Protein AF-I9EHX4-F1 (afdb_monomer_lite)

Secondary structure (DSSP, 8-state):
-HHHHHHHHHHHHHHHHHHTT--HHHHHHHT----EEEEEETTEEEEEE-S--TTS-SSSEEEEEEE-TT-EEEEEEEEEEEETTS-EEEEEEEEEEESPPPTTPEEEPPSB---SSPPP--TTEEEEEEEE--BHHHHB-GGGS-TTTTTSBEEEE-SEEEEEEEEEEEEETTTTEEEEEEEEEEEEE-SSSTTBEEEEEEEEEEEEESS-EE-----PPPPPPEE-

Foldseek 3Di:
DVVVVVVVVVVVVVVVCVPPPDDPPVVQVVVWFAWKKWWQKPNFTKIDGTDDDPDDDDDFWAWAWAADPQQKIKTWTWGWIATPVGWIKTKIKIFIAGHDDDAPDWQKADFFDDLDDFDDRDHSHIHIKMKGWAQQCVFFDCVLDDPVRRRWIKIWMFGGWPIKTKGWHDDDPVFQWTWTFMWTWTKTAAPVHNRGIDIITIHRIIIITGSHYHDDDGDNRDDHMDID

Sequence (228 aa):
MKSTKLMLITILCLILSSLSGCKKDIVESLLKNNSYVECIINGKCARGEGLRTMFEAPTSFHMNYSYYDDGSFTFNIAKGINDKEGGNYRIYISVTQKGLPQLGEKYYFKEHIDNNGPFDFEDECYIASIEVTPYLYQCSDTTLIPKSIRKKKIILKTDIVNKGYIEFTNINVDKGEIFGLFNFETEVTSKRVPQASYKASVTEGKFEGYNIERNRTFYTSGLFDYIL

Organism: NCBI:txid997873

Structure (mmCIF, N/CA/C/O backbone):
data_AF-I9EHX4-F1
#
_entry.id   AF-I9EHX4-F1
#
loop_
_atom_site.group_PDB
_atom_site.id
_atom_site.type_symbol
_atom_site.label_atom_id
_atom_site.label_alt_id
_atom_site.label_comp_id
_atom_site.label_asym_id
_atom_site.label_entity_id
_atom_site.label_seq_id
_atom_site.pdbx_PDB_ins_code
_atom_site.Cartn_x
_atom_site.Cartn_y
_atom_site.Cartn_z
_atom_site.occupancy
_atom_site.B_iso_or_equiv
_atom_site.auth_seq_id
_atom_site.auth_comp_id
_atom_site.auth_asym_id
_atom_site.auth_atom_id
_atom_site.pdbx_PDB_model_num
ATOM 1 N N . MET A 1 1 ? -40.609 4.449 18.247 1.00 44.50 1 MET A N 1
ATOM 2 C CA . MET A 1 1 ? -41.248 5.633 17.614 1.00 44.50 1 MET A CA 1
ATOM 3 C C . MET A 1 1 ? -40.292 6.614 16.912 1.00 44.50 1 MET A C 1
ATOM 5 O O . MET A 1 1 ? -40.753 7.279 15.995 1.00 44.50 1 MET A O 1
ATOM 9 N N . LYS A 1 2 ? -38.997 6.734 17.271 1.00 44.31 2 LYS A N 1
ATOM 10 C CA . LYS A 1 2 ? -38.046 7.633 16.562 1.00 44.31 2 LYS A CA 1
ATOM 11 C C . LYS A 1 2 ? -37.497 7.064 15.235 1.00 44.31 2 LYS A C 1
ATOM 13 O O . LYS A 1 2 ? -37.379 7.809 14.272 1.00 44.31 2 LYS A O 1
ATOM 18 N N . SER A 1 3 ? -37.247 5.752 15.165 1.00 53.06 3 SER A N 1
ATOM 19 C CA . SER A 1 3 ? -36.713 5.065 13.968 1.00 53.06 3 SER A CA 1
ATOM 20 C C . SER A 1 3 ? -37.670 5.111 12.762 1.00 53.06 3 SER A C 1
ATOM 22 O O . SER A 1 3 ? -37.260 5.435 11.653 1.00 53.06 3 SER A O 1
ATOM 24 N N . THR A 1 4 ? -38.975 4.929 12.990 1.00 56.47 4 THR A N 1
ATOM 25 C CA . THR A 1 4 ? -39.998 4.946 11.930 1.00 56.47 4 THR A CA 1
ATOM 26 C C . THR A 1 4 ? -40.135 6.317 11.263 1.00 56.47 4 THR A C 1
ATOM 28 O O . THR A 1 4 ? -40.326 6.392 10.055 1.00 56.47 4 THR A O 1
ATOM 31 N N . LYS A 1 5 ? -39.986 7.411 12.028 1.00 55.72 5 LYS A N 1
ATOM 32 C CA . LYS A 1 5 ? -39.991 8.778 11.480 1.00 55.72 5 LYS A CA 1
ATOM 33 C C . LYS A 1 5 ? -38.747 9.059 10.642 1.00 55.72 5 LYS A C 1
ATOM 35 O O . LYS A 1 5 ? -38.877 9.666 9.589 1.00 55.72 5 LYS A O 1
ATOM 40 N N . LEU A 1 6 ? -37.573 8.602 11.083 1.00 54.50 6 LEU A N 1
ATOM 41 C CA . LEU A 1 6 ? -36.333 8.765 10.324 1.00 54.50 6 LEU A CA 1
ATOM 42 C C . LEU A 1 6 ? -36.398 7.994 9.000 1.00 54.50 6 LEU A C 1
ATOM 44 O O . LEU A 1 6 ? -36.126 8.574 7.961 1.00 54.50 6 LEU A O 1
ATOM 48 N N . MET A 1 7 ? -36.872 6.744 9.028 1.00 62.88 7 MET A N 1
ATOM 49 C CA . MET A 1 7 ? -37.070 5.921 7.831 1.00 62.88 7 MET A CA 1
ATOM 50 C C . MET A 1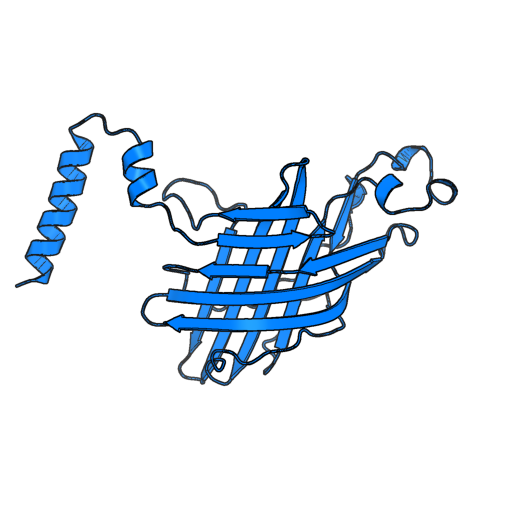 7 ? -38.062 6.559 6.848 1.00 62.88 7 MET A C 1
ATOM 52 O O . MET A 1 7 ? -37.787 6.625 5.655 1.00 62.88 7 MET A O 1
ATOM 56 N N . LEU A 1 8 ? -39.185 7.089 7.346 1.00 63.06 8 LEU A N 1
ATOM 57 C CA . LEU A 1 8 ? -40.154 7.828 6.530 1.00 63.06 8 LEU A CA 1
ATOM 58 C C . LEU A 1 8 ? -39.547 9.091 5.915 1.00 63.06 8 LEU A C 1
ATOM 60 O O . LEU A 1 8 ? -39.805 9.360 4.750 1.00 63.06 8 LEU A O 1
ATOM 64 N N . ILE A 1 9 ? -38.716 9.833 6.654 1.00 72.50 9 ILE A N 1
ATOM 65 C CA . ILE A 1 9 ? -38.004 11.007 6.131 1.00 72.50 9 ILE A CA 1
ATOM 66 C C . ILE A 1 9 ? -37.008 10.590 5.042 1.00 72.50 9 ILE A C 1
ATOM 68 O O . ILE A 1 9 ? -36.973 11.221 3.993 1.00 72.50 9 ILE A O 1
ATOM 72 N N . THR A 1 10 ? -36.251 9.506 5.235 1.00 66.44 10 THR A N 1
ATOM 73 C CA . THR A 1 10 ? -35.306 8.994 4.230 1.00 66.44 10 THR A CA 1
ATOM 74 C C . THR A 1 10 ? -36.025 8.542 2.959 1.00 66.44 10 THR A C 1
ATOM 76 O O . THR A 1 10 ? -35.615 8.908 1.861 1.00 66.44 10 THR A O 1
ATOM 79 N N . ILE A 1 11 ? -37.132 7.806 3.097 1.00 73.00 11 ILE A N 1
ATOM 80 C CA . ILE A 1 11 ? -37.966 7.367 1.970 1.00 73.00 11 ILE A CA 1
ATOM 81 C C . ILE A 1 11 ? -38.583 8.575 1.257 1.00 73.00 11 ILE A C 1
ATOM 83 O O . ILE A 1 11 ? -38.577 8.631 0.032 1.00 73.00 11 ILE A O 1
ATOM 87 N N . LEU A 1 12 ? -39.066 9.571 2.002 1.00 70.81 12 LEU A N 1
ATOM 88 C CA . LEU A 1 12 ? -39.640 10.786 1.432 1.00 70.81 12 LEU A CA 1
ATOM 89 C C . LEU A 1 12 ? -38.581 11.613 0.689 1.00 70.81 12 LEU A C 1
ATOM 91 O O . LEU A 1 12 ? -38.855 12.086 -0.407 1.00 70.81 12 LEU A O 1
ATOM 95 N N . CYS A 1 13 ? -37.362 11.733 1.225 1.00 66.31 13 CYS A N 1
ATOM 96 C CA . CYS A 1 13 ? -36.232 12.365 0.541 1.00 66.31 13 CYS A CA 1
ATOM 97 C C . CYS A 1 13 ? -35.858 11.627 -0.752 1.00 66.31 13 CYS A C 1
ATOM 99 O O . CYS A 1 13 ? -35.639 12.280 -1.770 1.00 66.31 13 CYS A O 1
ATOM 101 N N . LEU A 1 14 ? -35.846 10.289 -0.739 1.00 62.34 14 LEU A N 1
ATOM 102 C CA . LEU A 1 14 ? -35.589 9.466 -1.926 1.00 62.34 14 LEU A CA 1
ATOM 103 C C . LEU A 1 14 ? -36.683 9.648 -2.992 1.00 62.34 14 LEU A C 1
ATOM 105 O O . LEU A 1 14 ? -36.373 9.867 -4.161 1.00 62.34 14 LEU A O 1
ATOM 109 N N . ILE A 1 15 ? -37.959 9.656 -2.596 1.00 66.94 15 ILE A N 1
ATOM 110 C CA . ILE A 1 15 ? -39.094 9.867 -3.510 1.00 66.94 15 ILE A CA 1
ATOM 111 C C . ILE A 1 15 ? -39.092 11.297 -4.069 1.00 66.94 15 ILE A C 1
ATOM 113 O O . ILE A 1 15 ? -39.251 11.485 -5.274 1.00 66.94 15 ILE A O 1
ATOM 117 N N . LEU A 1 16 ? -38.846 12.308 -3.234 1.00 58.53 16 LEU A N 1
ATOM 118 C CA . LEU A 1 16 ? -38.745 13.702 -3.673 1.00 58.53 16 LEU A CA 1
ATOM 119 C C . LEU A 1 16 ? -37.565 13.905 -4.633 1.00 58.53 16 LEU A C 1
ATOM 121 O O . LEU A 1 16 ? -37.715 14.601 -5.635 1.00 58.53 16 LEU A O 1
ATOM 125 N N . SER A 1 17 ? -36.435 13.228 -4.395 1.00 57.06 17 SER A N 1
ATOM 126 C CA . SER A 1 17 ? -35.298 13.227 -5.322 1.00 57.06 17 SER A CA 1
ATOM 127 C C . SER A 1 17 ? -35.587 12.500 -6.640 1.00 57.06 17 SER A C 1
ATOM 129 O O . SER A 1 17 ? -34.985 12.829 -7.650 1.00 57.06 17 SER A O 1
ATOM 131 N N . SER A 1 18 ? -36.541 11.564 -6.683 1.00 56.72 18 SER A N 1
ATOM 132 C CA . SER A 1 18 ? -36.933 10.882 -7.929 1.00 56.72 18 SER A CA 1
ATOM 133 C C . SER A 1 18 ? -37.877 11.700 -8.829 1.00 56.72 18 SER A C 1
ATOM 135 O O . SER A 1 18 ? -38.028 11.372 -10.003 1.00 56.72 18 SER A O 1
ATOM 137 N N . LEU A 1 19 ? -38.506 12.759 -8.293 1.00 54.22 19 LEU A N 1
ATOM 138 C CA . LEU A 1 19 ? -39.536 13.558 -8.979 1.00 54.22 19 LEU A CA 1
ATOM 139 C C . LEU A 1 19 ? -39.033 14.911 -9.504 1.00 54.22 19 LEU A C 1
ATOM 141 O O . LEU A 1 19 ? -39.568 15.429 -10.483 1.00 54.22 19 LEU A O 1
ATOM 145 N N . SER A 1 20 ? -37.988 15.483 -8.910 1.00 52.56 20 SER A N 1
ATOM 146 C CA . SER A 1 20 ? -37.131 16.434 -9.623 1.00 52.56 20 SER A CA 1
ATOM 147 C C . SER A 1 20 ? -36.181 15.624 -10.494 1.00 52.56 20 SER A C 1
ATOM 149 O O . SER A 1 20 ? -35.678 14.623 -10.007 1.00 52.56 20 SER A O 1
ATOM 151 N N . GLY A 1 21 ? -35.903 16.012 -11.742 1.00 53.25 21 GLY A N 1
ATOM 152 C CA . GLY A 1 21 ? -34.883 15.367 -12.585 1.00 53.25 21 GLY A CA 1
ATOM 153 C C . GLY A 1 21 ? -33.482 15.444 -11.960 1.00 53.25 21 GLY A C 1
ATOM 154 O O . GLY A 1 21 ? -32.644 16.245 -12.377 1.00 53.25 21 GLY A O 1
ATOM 155 N N . CYS A 1 22 ? -33.245 14.659 -10.908 1.00 50.59 22 CYS A N 1
ATOM 156 C CA . CYS A 1 22 ? -32.075 14.700 -10.058 1.00 50.59 22 CYS A CA 1
ATOM 157 C C . CYS A 1 22 ? -30.930 14.061 -10.810 1.00 50.59 22 CYS A C 1
ATOM 159 O O . CYS A 1 22 ? -30.737 12.848 -10.799 1.00 50.59 22 CYS A O 1
ATOM 161 N N . LYS A 1 23 ? -30.173 14.947 -11.459 1.00 61.50 23 LYS A N 1
ATOM 162 C CA . LYS A 1 23 ? -28.713 15.019 -11.397 1.00 61.50 23 LYS A CA 1
ATOM 163 C C . LYS A 1 23 ? -28.149 13.887 -10.545 1.00 61.50 23 LYS A C 1
ATOM 165 O O . LYS A 1 23 ? -28.016 14.034 -9.330 1.00 61.50 23 LYS A O 1
ATOM 170 N N . LYS A 1 24 ? -27.852 12.775 -11.212 1.00 57.03 24 LYS A N 1
ATOM 171 C CA . LYS A 1 24 ? -27.030 11.666 -10.728 1.00 57.03 24 LYS A CA 1
ATOM 172 C C . LYS A 1 24 ? -25.920 12.182 -9.795 1.00 57.03 24 LYS A C 1
ATOM 174 O O . LYS A 1 24 ? -25.815 11.716 -8.671 1.00 57.03 24 LYS A O 1
ATOM 179 N N . ASP A 1 25 ? -25.262 13.271 -10.189 1.00 57.19 25 ASP A N 1
ATOM 180 C CA . ASP A 1 25 ? -24.223 13.989 -9.441 1.00 57.19 25 ASP A CA 1
ATOM 181 C C . ASP A 1 25 ? -24.611 14.427 -8.008 1.00 57.19 25 ASP A C 1
ATOM 183 O O . ASP A 1 25 ? -23.787 14.379 -7.097 1.00 57.19 25 ASP A O 1
ATOM 187 N N . ILE A 1 26 ? -25.858 14.851 -7.757 1.00 58.81 26 ILE A N 1
ATOM 188 C CA . ILE A 1 26 ? -26.318 15.266 -6.415 1.00 58.81 26 ILE A CA 1
ATOM 189 C C . ILE A 1 26 ? -26.494 14.041 -5.514 1.00 58.81 26 ILE A C 1
ATOM 191 O O . ILE A 1 26 ? -26.043 14.047 -4.373 1.00 58.81 26 ILE A O 1
ATOM 195 N N . VAL A 1 27 ? -27.102 12.973 -6.029 1.00 58.22 27 VAL A N 1
ATOM 196 C CA . VAL A 1 27 ? -27.270 11.718 -5.280 1.00 58.22 27 VAL A CA 1
ATOM 197 C C . VAL A 1 27 ? -25.916 11.032 -5.064 1.00 58.22 27 VAL A C 1
ATOM 199 O O . VAL A 1 27 ? -25.644 10.540 -3.974 1.00 58.22 27 VAL A O 1
ATOM 202 N N . GLU A 1 28 ? -25.025 11.072 -6.055 1.00 56.62 28 GLU A N 1
ATOM 203 C CA . GLU A 1 28 ? -23.659 10.553 -5.949 1.00 56.62 28 GLU A CA 1
ATOM 204 C C . GLU A 1 28 ? -22.802 11.351 -4.968 1.00 56.62 28 GLU A C 1
ATOM 206 O O . GLU A 1 28 ? -22.051 10.749 -4.210 1.00 56.62 28 GLU A O 1
ATOM 211 N N . SER A 1 29 ? -22.940 12.680 -4.910 1.00 58.72 29 SER A N 1
ATOM 212 C CA . SER A 1 29 ? -22.233 13.497 -3.911 1.00 58.72 29 SER A CA 1
ATOM 213 C C . SER A 1 29 ? -22.733 13.258 -2.482 1.00 58.72 29 SER A C 1
ATOM 215 O O . SER A 1 29 ? -21.926 13.261 -1.556 1.00 58.72 29 SER A O 1
ATOM 217 N N . LEU A 1 30 ? -24.028 12.972 -2.297 1.00 55.50 30 LEU A N 1
ATOM 218 C CA . LEU A 1 30 ? -24.614 12.587 -1.005 1.00 55.50 30 LEU A CA 1
ATOM 219 C C . LEU A 1 30 ? -24.179 11.187 -0.541 1.00 55.50 30 LEU A C 1
ATOM 221 O O . LEU A 1 30 ? -24.194 10.909 0.656 1.00 55.50 30 LEU A O 1
ATOM 225 N N . LEU A 1 31 ? -23.800 10.314 -1.478 1.00 58.31 31 LEU A N 1
ATOM 226 C CA . LEU A 1 31 ? -23.344 8.944 -1.223 1.00 58.31 31 LEU A CA 1
ATOM 227 C C . LEU A 1 31 ? -21.823 8.782 -1.378 1.00 58.31 31 LEU A C 1
ATOM 229 O O . LEU A 1 31 ? -21.316 7.665 -1.262 1.00 58.31 31 LEU A O 1
ATOM 233 N N . LYS A 1 32 ? -21.085 9.871 -1.642 1.00 61.75 32 LYS A N 1
ATOM 234 C CA . LYS A 1 32 ? -19.636 9.828 -1.838 1.00 61.75 32 LYS A CA 1
ATOM 235 C C . LYS A 1 32 ? -18.983 9.441 -0.518 1.00 61.75 32 LYS A C 1
ATOM 237 O O . LYS A 1 32 ? -19.036 10.175 0.466 1.00 61.75 32 LYS A O 1
ATOM 242 N N . ASN A 1 33 ? -18.352 8.275 -0.496 1.00 69.50 33 ASN A N 1
ATOM 243 C CA . ASN A 1 33 ? -17.553 7.879 0.643 1.00 69.50 33 ASN A CA 1
ATOM 244 C C . ASN A 1 33 ? -16.253 8.697 0.650 1.00 69.50 33 ASN A C 1
ATOM 246 O O . ASN A 1 33 ? -15.495 8.681 -0.322 1.00 69.50 33 ASN A O 1
ATOM 250 N N . ASN A 1 34 ? -15.997 9.390 1.758 1.00 82.88 34 ASN A N 1
ATOM 251 C CA . ASN A 1 34 ? -14.827 10.249 1.945 1.00 82.88 34 ASN A CA 1
ATOM 252 C C . ASN A 1 34 ? -13.530 9.474 2.204 1.00 82.88 34 ASN A C 1
ATOM 254 O O . ASN A 1 34 ? -12.516 10.090 2.512 1.00 82.88 34 ASN A O 1
ATOM 258 N N . SER A 1 35 ? -13.546 8.142 2.093 1.00 88.50 35 SER A N 1
ATOM 259 C CA . SER A 1 35 ? -12.348 7.339 2.294 1.00 88.50 35 SER A CA 1
ATOM 260 C C . SER A 1 35 ? -11.263 7.698 1.288 1.00 88.50 35 SER A C 1
ATOM 262 O O . SER A 1 35 ? -11.552 7.957 0.119 1.00 88.50 35 SER A O 1
ATOM 264 N N . TYR A 1 36 ? -10.004 7.669 1.703 1.00 91.81 36 TYR A N 1
ATOM 265 C CA . TYR A 1 36 ? -8.883 7.899 0.800 1.00 91.81 36 TYR A CA 1
ATOM 266 C C . TYR A 1 36 ? -7.604 7.231 1.282 1.00 91.81 36 TYR A C 1
ATOM 268 O O . TYR A 1 36 ? -7.469 6.835 2.439 1.00 91.81 36 TYR A O 1
ATOM 276 N N . VAL A 1 37 ? -6.658 7.155 0.352 1.00 94.56 37 VAL A N 1
ATOM 277 C CA . VAL A 1 37 ? -5.246 6.890 0.602 1.00 94.56 37 VAL A CA 1
ATOM 278 C C . VAL A 1 37 ? -4.452 7.968 -0.122 1.00 94.56 37 VAL A C 1
ATOM 280 O O . VAL A 1 37 ? -4.701 8.239 -1.299 1.00 94.56 37 VAL A O 1
ATOM 283 N N . GLU A 1 38 ? -3.505 8.584 0.565 1.00 96.38 38 GLU A N 1
ATOM 284 C CA . GLU A 1 38 ? -2.565 9.540 -0.010 1.00 96.38 38 GLU A CA 1
ATOM 285 C C . GLU A 1 38 ? -1.162 9.293 0.531 1.00 96.38 38 GLU A C 1
ATOM 287 O O . GLU A 1 38 ? -1.005 8.784 1.637 1.00 96.38 38 GLU A O 1
ATOM 292 N N . CYS A 1 39 ? -0.148 9.593 -0.272 1.00 97.75 39 CYS A N 1
ATOM 293 C CA . CYS A 1 39 ? 1.254 9.494 0.120 1.00 97.75 39 CYS A CA 1
ATOM 294 C C . CYS A 1 39 ? 2.141 10.264 -0.865 1.00 97.75 39 CYS A C 1
ATOM 296 O O . CYS A 1 39 ? 1.694 10.723 -1.920 1.00 97.75 39 CYS A O 1
ATOM 298 N N . ILE A 1 40 ? 3.422 10.370 -0.534 1.00 97.75 40 ILE A N 1
ATOM 299 C CA . ILE A 1 40 ? 4.485 10.816 -1.426 1.00 97.75 40 ILE A CA 1
ATOM 300 C C . ILE A 1 40 ? 5.267 9.581 -1.875 1.00 97.75 40 ILE A C 1
ATOM 302 O O . ILE A 1 40 ? 5.850 8.890 -1.048 1.00 97.75 40 ILE A O 1
ATOM 306 N N . ILE A 1 41 ? 5.306 9.315 -3.182 1.00 96.12 41 ILE A N 1
ATOM 307 C CA . ILE A 1 41 ? 6.090 8.230 -3.782 1.00 96.12 41 ILE A CA 1
ATOM 308 C C . ILE A 1 41 ? 7.231 8.846 -4.580 1.00 96.12 41 ILE A C 1
ATOM 310 O O . ILE A 1 41 ? 6.996 9.538 -5.570 1.00 96.12 41 ILE A O 1
ATOM 314 N N . ASN A 1 42 ? 8.474 8.597 -4.165 1.00 94.25 42 ASN A N 1
ATOM 315 C CA . ASN A 1 42 ? 9.672 9.139 -4.823 1.00 94.25 42 ASN A CA 1
ATOM 316 C C . ASN A 1 42 ? 9.592 10.662 -5.059 1.00 94.25 42 ASN A C 1
ATOM 318 O O . ASN A 1 42 ? 9.925 11.161 -6.133 1.00 94.25 42 ASN A O 1
ATOM 322 N N . GLY A 1 43 ? 9.106 11.397 -4.053 1.00 94.69 43 GLY A N 1
ATOM 323 C CA . GLY A 1 43 ? 8.938 12.854 -4.101 1.00 94.69 43 GLY A CA 1
ATOM 324 C C . GLY A 1 43 ? 7.663 13.342 -4.798 1.00 94.69 43 GLY A C 1
ATOM 325 O O . GLY A 1 43 ? 7.418 14.546 -4.824 1.00 94.69 43 GLY A O 1
ATOM 326 N N . LYS A 1 44 ? 6.824 12.444 -5.333 1.00 95.75 44 LYS A N 1
ATOM 327 C CA . LYS A 1 44 ? 5.576 12.801 -6.021 1.00 95.75 44 LYS A CA 1
ATOM 328 C C . LYS A 1 44 ? 4.361 12.497 -5.162 1.00 95.75 44 LYS A C 1
ATOM 330 O O . LYS A 1 44 ? 4.182 11.372 -4.710 1.00 95.75 44 LYS A O 1
ATOM 335 N N . CYS A 1 45 ? 3.495 13.486 -4.974 1.00 96.75 45 CYS A N 1
ATOM 336 C CA . CYS A 1 45 ? 2.226 13.287 -4.281 1.00 96.75 45 CYS A CA 1
ATOM 337 C C . CYS A 1 45 ? 1.287 12.423 -5.133 1.00 96.75 45 CYS A C 1
ATOM 339 O O . CYS A 1 45 ? 0.974 12.785 -6.272 1.00 96.75 45 CYS A O 1
ATOM 341 N N . ALA A 1 46 ? 0.826 11.312 -4.563 1.00 95.56 46 ALA A N 1
ATOM 342 C CA . ALA A 1 46 ? -0.127 10.400 -5.167 1.00 95.56 46 ALA A CA 1
ATOM 343 C C . ALA A 1 46 ? -1.328 10.197 -4.238 1.00 95.56 46 ALA A C 1
ATOM 345 O O . ALA A 1 46 ? -1.179 9.999 -3.031 1.00 95.56 46 ALA A O 1
ATOM 346 N N . ARG A 1 47 ? -2.535 10.233 -4.808 1.00 93.94 47 ARG A N 1
ATOM 347 C CA . ARG A 1 47 ? -3.788 10.124 -4.050 1.00 93.94 47 ARG A CA 1
ATOM 348 C C . ARG A 1 47 ? -4.786 9.225 -4.763 1.00 93.94 47 ARG A C 1
ATOM 350 O O . ARG A 1 47 ? -4.858 9.189 -5.992 1.00 93.94 47 ARG A O 1
ATOM 357 N N . GLY A 1 48 ? -5.577 8.507 -3.977 1.00 89.81 48 GLY A N 1
ATOM 358 C CA . GLY A 1 48 ? -6.724 7.746 -4.442 1.00 89.81 48 GLY A CA 1
ATOM 359 C C . GLY A 1 48 ? -7.896 7.889 -3.481 1.00 89.81 48 GLY A C 1
ATOM 360 O O . GLY A 1 48 ? -7.799 7.515 -2.317 1.00 89.81 48 GLY A O 1
ATOM 361 N N . GLU A 1 49 ? -9.023 8.380 -3.989 1.00 86.50 49 GLU A N 1
ATOM 362 C CA . GLU A 1 49 ? -10.255 8.573 -3.215 1.00 86.50 49 GLU A CA 1
ATOM 363 C C . GLU A 1 49 ? -11.260 7.433 -3.414 1.00 86.50 49 GLU A C 1
ATOM 365 O O . GLU A 1 49 ? -11.231 6.736 -4.436 1.00 86.50 49 GLU A O 1
ATOM 370 N N . GLY A 1 50 ? -12.183 7.326 -2.460 1.00 68.69 50 GLY A N 1
ATOM 371 C CA . GLY A 1 50 ? -13.521 6.767 -2.597 1.00 68.69 50 GLY A CA 1
ATOM 372 C C . GLY A 1 50 ? -13.663 5.282 -2.287 1.00 68.69 50 GLY A C 1
ATOM 373 O O . GLY A 1 50 ? -12.971 4.460 -2.864 1.00 68.69 50 GLY A O 1
ATOM 374 N N . LEU A 1 51 ? -14.677 4.947 -1.491 1.00 56.22 51 LEU A N 1
ATOM 375 C CA . LEU A 1 51 ? -15.401 3.668 -1.512 1.00 56.22 51 LEU A CA 1
ATOM 376 C C . LEU A 1 51 ? -16.665 3.864 -2.382 1.00 56.22 51 LEU A C 1
ATOM 378 O O . LEU A 1 51 ? -17.341 4.873 -2.222 1.00 56.22 51 LEU A O 1
ATOM 382 N N . ARG A 1 52 ? -16.925 2.933 -3.314 1.00 58.06 52 ARG A N 1
ATOM 383 C CA . ARG A 1 52 ? -18.107 2.761 -4.204 1.00 58.06 52 ARG A CA 1
ATOM 384 C C . ARG A 1 52 ? -19.105 3.937 -4.346 1.00 58.06 52 A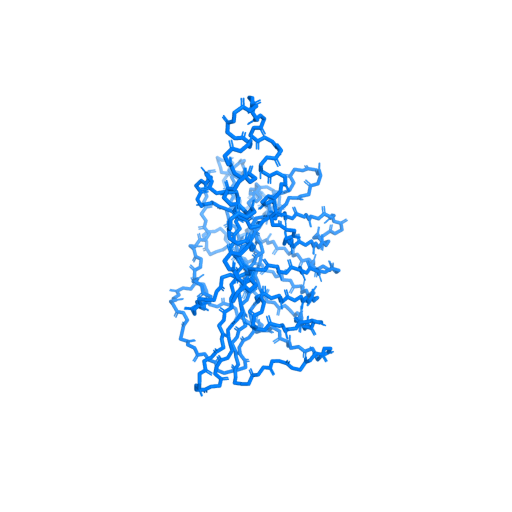RG A C 1
ATOM 386 O O . ARG A 1 52 ? -19.816 4.265 -3.403 1.00 58.06 52 ARG A O 1
ATOM 393 N N . THR A 1 53 ? -19.344 4.406 -5.574 1.00 48.84 53 THR A N 1
ATOM 394 C CA . THR A 1 53 ? -20.704 4.843 -5.953 1.00 48.84 53 THR A CA 1
ATOM 395 C C . THR A 1 53 ? -21.593 3.593 -6.067 1.00 48.84 53 THR A C 1
ATOM 397 O O . THR A 1 53 ? -21.108 2.513 -6.407 1.00 48.84 53 THR A O 1
ATOM 400 N N . MET A 1 54 ? -22.893 3.694 -5.768 1.00 41.97 54 MET A N 1
ATOM 401 C CA . MET A 1 54 ? -23.830 2.549 -5.744 1.00 41.97 54 MET A CA 1
ATOM 402 C C . MET A 1 54 ? -23.938 1.792 -7.092 1.00 41.97 54 MET A C 1
ATOM 404 O O . MET A 1 54 ? -24.507 0.703 -7.134 1.00 41.97 54 MET A O 1
ATOM 408 N N . PHE A 1 55 ? -23.387 2.343 -8.182 1.00 42.31 55 PHE A N 1
ATOM 409 C CA . PHE A 1 55 ? -23.616 1.894 -9.558 1.00 42.31 55 PHE A CA 1
ATOM 410 C C . PHE A 1 55 ? -22.346 1.582 -10.374 1.00 42.31 55 PHE A C 1
ATOM 412 O O . PHE A 1 55 ? -22.471 1.215 -11.542 1.00 42.31 55 PHE A O 1
ATOM 419 N N . GLU A 1 56 ? -21.136 1.697 -9.813 1.00 41.19 56 GLU A N 1
ATOM 420 C CA . GLU A 1 56 ? -19.890 1.419 -10.550 1.00 41.19 56 GLU A CA 1
ATOM 421 C C . GLU A 1 56 ? -19.286 0.042 -10.235 1.00 41.19 56 GLU A C 1
ATOM 423 O O . GLU A 1 56 ? -19.249 -0.419 -9.092 1.00 41.19 56 GLU A O 1
ATOM 428 N N . ALA A 1 57 ? -18.789 -0.619 -11.286 1.00 41.47 57 ALA A N 1
ATOM 429 C CA . ALA A 1 57 ? -18.142 -1.924 -11.208 1.00 41.47 57 ALA A CA 1
ATOM 430 C C . ALA A 1 57 ? -16.832 -1.876 -10.382 1.00 41.47 57 ALA A C 1
ATOM 432 O O . ALA A 1 57 ? -16.101 -0.880 -10.410 1.00 41.47 57 ALA A O 1
ATOM 433 N N . PRO A 1 58 ? -16.488 -2.961 -9.663 1.00 47.62 58 PRO A N 1
ATOM 434 C CA . PRO A 1 58 ? -15.378 -2.984 -8.717 1.00 47.62 58 PRO A CA 1
ATOM 435 C C . PRO A 1 58 ? -14.049 -3.033 -9.464 1.00 47.62 58 PRO A C 1
ATOM 437 O O . PRO A 1 58 ? -13.722 -4.067 -10.037 1.00 47.62 58 PRO A O 1
ATOM 440 N N . THR A 1 59 ? -13.255 -1.960 -9.475 1.00 49.75 59 THR A N 1
ATOM 441 C CA . THR A 1 59 ? -11.929 -2.064 -10.120 1.00 49.75 59 THR A CA 1
ATOM 442 C C . THR A 1 59 ? -10.749 -1.438 -9.380 1.00 49.75 59 THR A C 1
ATOM 444 O O . THR A 1 59 ? -9.633 -1.900 -9.611 1.00 49.75 59 THR A O 1
ATOM 447 N N . SER A 1 60 ? -10.911 -0.483 -8.448 1.00 53.97 60 SER A N 1
ATOM 448 C CA . SER A 1 60 ? -9.718 0.219 -7.923 1.00 53.97 60 SER A CA 1
ATOM 449 C C . SER A 1 60 ? -9.655 0.581 -6.437 1.00 53.97 60 SER A C 1
ATOM 451 O O . SER A 1 60 ? -8.578 0.995 -6.017 1.00 53.97 60 SER A O 1
ATOM 453 N N . PHE A 1 61 ? -10.707 0.414 -5.624 1.00 65.00 61 PHE A N 1
ATOM 454 C CA . PHE A 1 61 ? -10.646 0.673 -4.174 1.00 65.00 61 PHE A CA 1
ATOM 455 C C . PHE A 1 61 ? -11.229 -0.485 -3.373 1.00 65.00 61 PHE A C 1
ATOM 457 O O . PHE A 1 61 ? -12.419 -0.779 -3.482 1.00 65.00 61 PHE A O 1
ATOM 464 N N . HIS A 1 62 ? -10.399 -1.105 -2.541 1.00 78.38 62 HIS A N 1
ATOM 465 C CA . HIS A 1 62 ? -10.824 -2.102 -1.573 1.00 78.38 62 HIS A CA 1
ATOM 466 C C . HIS A 1 62 ? -10.144 -1.804 -0.237 1.00 78.38 62 HIS A C 1
ATOM 468 O O . HIS A 1 62 ? -8.939 -1.992 -0.098 1.00 78.38 62 HIS A O 1
ATOM 474 N N . MET A 1 63 ? -10.913 -1.287 0.719 1.00 86.69 63 MET A N 1
ATOM 475 C CA . MET A 1 63 ? -10.496 -1.140 2.110 1.00 86.69 63 MET A CA 1
ATOM 476 C C . MET A 1 63 ? -11.523 -1.846 2.979 1.00 86.69 63 MET A C 1
ATOM 478 O O . MET A 1 63 ? -12.724 -1.611 2.826 1.00 86.69 63 MET A O 1
ATOM 482 N N . ASN A 1 64 ? -11.058 -2.724 3.854 1.00 87.75 64 ASN A N 1
ATOM 483 C CA . ASN A 1 64 ? -11.924 -3.482 4.739 1.00 87.75 64 ASN A CA 1
ATOM 484 C C . ASN A 1 64 ? -11.216 -3.792 6.049 1.00 87.75 64 ASN A C 1
ATOM 486 O O . ASN A 1 64 ? -10.008 -3.595 6.202 1.00 87.75 64 ASN A O 1
ATOM 490 N N . TYR A 1 65 ? -11.999 -4.290 6.989 1.00 91.19 65 TYR A N 1
ATOM 491 C CA . TYR A 1 65 ? -11.488 -4.767 8.254 1.00 91.19 65 TYR A CA 1
ATOM 492 C C . TYR A 1 65 ? -12.323 -5.924 8.771 1.00 91.19 65 TYR A C 1
ATOM 494 O O . TYR A 1 65 ? -13.441 -6.161 8.328 1.00 91.19 65 TYR A O 1
ATOM 502 N N . SER A 1 66 ? -11.809 -6.617 9.772 1.00 90.69 66 SER A N 1
ATOM 503 C CA . SER A 1 66 ? -12.610 -7.490 10.610 1.00 90.69 66 SER A CA 1
ATOM 504 C C . SER A 1 66 ? -12.085 -7.442 12.032 1.00 90.69 66 SER A C 1
ATOM 506 O O . SER A 1 66 ? -10.895 -7.242 12.251 1.00 90.69 66 SER A O 1
ATOM 508 N N . TYR A 1 67 ? -12.982 -7.638 12.989 1.00 91.06 67 TYR A N 1
ATOM 509 C CA . TYR A 1 67 ? -12.649 -7.911 14.378 1.00 91.06 67 TYR A CA 1
ATOM 510 C C . TYR A 1 67 ? -13.616 -8.985 14.871 1.00 91.06 67 TYR A C 1
ATOM 512 O O . TYR A 1 67 ? -14.825 -8.760 14.840 1.00 91.06 67 TYR A O 1
ATOM 520 N N . TYR A 1 68 ? -13.122 -10.173 15.201 1.00 80.56 68 TYR A N 1
ATOM 521 C CA . TYR A 1 68 ? -13.951 -11.324 15.582 1.00 80.56 68 TYR A CA 1
ATOM 522 C C . TYR A 1 68 ? -13.974 -11.553 17.092 1.00 80.56 68 TYR A C 1
ATOM 524 O O . TYR A 1 68 ? -13.111 -11.066 17.816 1.00 80.56 68 TYR A O 1
ATOM 532 N N . ASP A 1 69 ? -14.920 -12.378 17.544 1.00 84.00 69 ASP A N 1
ATOM 533 C CA . ASP A 1 69 ? -15.037 -12.809 18.944 1.00 84.00 69 ASP A CA 1
ATOM 534 C C . ASP A 1 69 ? -13.805 -13.602 19.422 1.00 84.00 69 ASP A C 1
ATOM 536 O O . ASP A 1 69 ? -13.508 -13.637 20.612 1.00 84.00 69 ASP A O 1
ATOM 540 N N . ASP A 1 70 ? -13.043 -14.191 18.490 1.00 86.94 70 ASP A N 1
ATOM 541 C CA . ASP A 1 70 ? -11.750 -14.840 18.759 1.00 86.94 70 ASP A CA 1
ATOM 542 C C . ASP A 1 70 ? -10.591 -13.838 18.968 1.00 86.94 70 ASP A C 1
ATOM 544 O O . ASP A 1 70 ? -9.417 -14.229 19.027 1.00 86.94 70 ASP A O 1
ATOM 548 N N . GLY A 1 71 ? -10.919 -12.543 19.014 1.00 88.38 71 GLY A N 1
ATOM 549 C CA . GLY A 1 71 ? -10.004 -11.426 19.186 1.00 88.38 71 GLY A CA 1
ATOM 550 C C . GLY A 1 71 ? -9.177 -11.087 17.950 1.00 88.38 71 GLY A C 1
ATOM 551 O O . GLY A 1 71 ? -8.318 -10.222 18.050 1.00 88.38 71 GLY A O 1
ATOM 552 N N . SER A 1 72 ? -9.372 -11.733 16.800 1.00 90.62 72 SER A N 1
ATOM 553 C CA . SER A 1 72 ? -8.554 -11.468 15.609 1.00 90.62 72 SER A CA 1
ATOM 554 C C . SER A 1 72 ? -8.981 -10.178 14.919 1.00 90.62 72 SER A C 1
ATOM 556 O O . SER A 1 72 ? -10.133 -10.061 14.493 1.00 90.62 72 SER A O 1
ATOM 558 N N . PHE A 1 73 ? -8.042 -9.252 14.745 1.00 93.19 73 PHE A N 1
ATOM 559 C CA . PHE A 1 73 ? -8.189 -8.058 13.926 1.00 93.19 73 PHE A CA 1
ATOM 560 C C . PHE A 1 73 ? -7.502 -8.243 12.572 1.00 93.19 73 PHE A C 1
ATOM 562 O O . PHE A 1 73 ? -6.347 -8.662 12.497 1.00 93.19 73 PHE A O 1
ATOM 569 N N . THR A 1 74 ? -8.210 -7.906 11.496 1.00 92.56 74 THR A N 1
ATOM 570 C CA . THR A 1 74 ? -7.649 -7.797 10.145 1.00 92.56 74 THR A CA 1
ATOM 571 C C . THR A 1 74 ? -7.950 -6.423 9.581 1.00 92.56 74 THR A C 1
ATOM 573 O O . THR A 1 74 ? -9.077 -5.957 9.720 1.00 92.56 74 THR A O 1
ATOM 576 N N . PHE A 1 75 ? -7.007 -5.807 8.880 1.00 93.06 75 PHE A N 1
ATOM 577 C CA . PHE A 1 75 ? -7.241 -4.577 8.125 1.00 93.06 75 PHE A CA 1
ATOM 578 C C . PHE A 1 75 ? -6.526 -4.648 6.782 1.00 93.06 75 PHE A C 1
ATOM 580 O O . PHE A 1 75 ? -5.380 -5.088 6.719 1.00 93.06 75 PHE A O 1
ATOM 587 N N . ASN A 1 76 ? -7.197 -4.229 5.709 1.00 91.44 76 ASN A N 1
ATOM 588 C CA . ASN A 1 76 ? -6.617 -4.241 4.372 1.00 91.44 76 ASN A CA 1
ATOM 589 C C . ASN A 1 76 ? -6.900 -2.951 3.620 1.00 91.44 76 ASN A C 1
ATOM 591 O O . ASN A 1 76 ? -8.002 -2.411 3.672 1.00 91.44 76 ASN A O 1
ATOM 595 N N . ILE A 1 77 ? -5.915 -2.542 2.830 1.00 90.88 77 ILE A N 1
ATOM 596 C CA . ILE A 1 77 ? -5.994 -1.523 1.793 1.00 90.88 77 ILE A CA 1
ATOM 597 C C . ILE A 1 77 ? -5.465 -2.159 0.512 1.00 90.88 77 ILE A C 1
ATOM 599 O O . ILE A 1 77 ? -4.361 -2.688 0.493 1.00 90.88 77 ILE A O 1
ATOM 603 N N . ALA A 1 78 ? -6.226 -2.071 -0.570 1.00 88.62 78 ALA A N 1
ATOM 604 C CA . ALA A 1 78 ? -5.781 -2.326 -1.930 1.00 88.62 78 ALA A CA 1
ATOM 605 C C . ALA A 1 78 ? -6.343 -1.214 -2.822 1.00 88.62 78 ALA A C 1
ATOM 607 O O . ALA A 1 78 ? -7.516 -1.234 -3.214 1.00 88.62 78 ALA A O 1
ATOM 608 N N . LYS A 1 79 ? -5.511 -0.212 -3.120 1.00 88.44 79 LYS A N 1
ATOM 609 C CA . LYS A 1 79 ? -5.949 1.015 -3.795 1.00 88.44 79 LYS A CA 1
ATOM 610 C C . LYS A 1 79 ? -4.980 1.448 -4.883 1.00 88.44 79 LYS A C 1
ATOM 612 O O . LYS A 1 79 ? -3.803 1.672 -4.625 1.00 88.44 79 LYS A O 1
ATOM 617 N N . GLY A 1 80 ? -5.508 1.613 -6.095 1.00 90.00 80 GLY A N 1
ATOM 618 C CA . GLY A 1 80 ? -4.841 2.381 -7.142 1.00 90.00 80 GLY A CA 1
ATOM 619 C C . GLY A 1 80 ? -4.767 3.866 -6.771 1.00 90.00 80 GLY A C 1
ATOM 620 O O . GLY A 1 80 ? -5.794 4.475 -6.460 1.00 90.00 80 GLY A O 1
ATOM 621 N N . ILE A 1 81 ? -3.576 4.448 -6.815 1.00 91.44 81 ILE A N 1
ATOM 622 C CA . ILE A 1 81 ? -3.324 5.872 -6.581 1.00 91.44 81 ILE A CA 1
ATOM 623 C C . ILE A 1 81 ? -2.533 6.440 -7.756 1.00 91.44 81 ILE A C 1
ATOM 625 O O . ILE A 1 81 ? -1.738 5.736 -8.379 1.00 91.44 81 ILE A O 1
ATOM 629 N N . ASN A 1 82 ? -2.758 7.711 -8.073 1.00 91.88 82 ASN A N 1
ATOM 630 C CA . ASN A 1 82 ? -2.077 8.360 -9.189 1.00 91.88 82 ASN A CA 1
ATOM 631 C C . ASN A 1 82 ? -1.409 9.649 -8.727 1.00 91.88 82 ASN A C 1
ATOM 633 O O . ASN A 1 82 ? -1.962 10.354 -7.878 1.00 91.88 82 ASN A O 1
ATOM 637 N N . ASP A 1 83 ? -0.252 9.953 -9.310 1.00 92.81 83 ASP A N 1
ATOM 638 C CA . ASP A 1 83 ? 0.356 11.278 -9.214 1.00 92.81 83 ASP A CA 1
ATOM 639 C C . ASP A 1 83 ? -0.131 12.199 -10.350 1.00 92.81 83 ASP A C 1
ATOM 641 O O . ASP A 1 83 ? -0.750 11.763 -11.326 1.00 92.81 83 ASP A O 1
ATOM 645 N N . LYS A 1 84 ? 0.135 13.503 -10.224 1.00 89.00 84 LYS A N 1
ATOM 646 C CA . LYS A 1 84 ? -0.280 14.514 -11.216 1.00 89.00 84 LYS A CA 1
ATOM 647 C C . LYS A 1 84 ? 0.488 14.445 -12.542 1.00 89.00 84 LYS A C 1
ATOM 649 O O . LYS A 1 84 ? 0.038 15.021 -13.527 1.00 89.00 84 LYS A O 1
ATOM 654 N N . GLU A 1 85 ? 1.634 13.777 -12.568 1.00 87.62 85 GLU A N 1
ATOM 655 C CA . GLU A 1 85 ? 2.508 13.624 -13.736 1.00 87.62 85 GLU A CA 1
ATOM 656 C C . GLU A 1 85 ? 2.202 12.343 -14.534 1.00 87.62 85 GLU A C 1
ATOM 658 O O . GLU A 1 85 ? 2.887 12.035 -15.510 1.00 87.62 85 GLU A O 1
ATOM 663 N N . GLY A 1 86 ? 1.158 11.601 -14.148 1.00 83.19 86 GLY A N 1
ATOM 664 C CA . GLY A 1 86 ? 0.714 10.385 -14.826 1.00 83.19 86 GLY A CA 1
ATOM 665 C C . GLY A 1 86 ? 1.337 9.097 -14.287 1.00 83.19 86 GLY A C 1
ATOM 666 O O . GLY A 1 86 ? 1.193 8.048 -14.921 1.00 83.19 86 GLY A O 1
ATOM 667 N N . GLY A 1 87 ? 2.012 9.140 -13.135 1.00 85.69 87 GLY A N 1
ATOM 668 C CA . GLY A 1 87 ? 2.393 7.937 -12.403 1.00 85.69 87 GLY A CA 1
ATOM 669 C C . GLY A 1 87 ? 1.156 7.201 -11.897 1.00 85.69 87 GLY A C 1
ATOM 670 O O . GLY A 1 87 ? 0.239 7.804 -11.341 1.00 85.69 87 GLY A O 1
ATOM 671 N N . ASN A 1 88 ? 1.135 5.889 -12.121 1.00 89.31 88 ASN A N 1
ATOM 672 C CA . ASN A 1 88 ? 0.054 4.996 -11.731 1.00 89.31 88 ASN A CA 1
ATOM 673 C C . ASN A 1 88 ? 0.634 3.909 -10.830 1.00 89.31 88 ASN A C 1
ATOM 675 O O . ASN A 1 88 ? 1.528 3.158 -11.238 1.00 89.31 88 ASN A O 1
ATOM 679 N N . TYR A 1 89 ? 0.135 3.876 -9.604 1.00 91.88 89 TYR A N 1
ATOM 680 C CA . TYR A 1 89 ? 0.614 3.020 -8.538 1.00 91.88 89 TYR A CA 1
ATOM 681 C C . TYR A 1 89 ? -0.560 2.270 -7.937 1.00 91.88 89 TYR A C 1
ATOM 683 O O . TYR A 1 89 ? -1.705 2.725 -7.987 1.00 91.88 89 TYR A O 1
ATOM 691 N N . ARG A 1 90 ? -0.277 1.159 -7.269 1.00 92.00 90 ARG A N 1
ATOM 692 C CA . ARG A 1 90 ? -1.255 0.496 -6.416 1.00 92.00 90 ARG A CA 1
ATOM 693 C C . ARG A 1 90 ? -0.629 0.152 -5.080 1.00 92.00 90 ARG A C 1
ATOM 695 O O . ARG A 1 90 ? 0.359 -0.568 -5.028 1.00 92.00 90 ARG A O 1
ATOM 702 N N . ILE A 1 91 ? -1.203 0.701 -4.016 1.00 92.38 91 ILE A N 1
ATOM 703 C CA . ILE A 1 91 ? -0.783 0.458 -2.639 1.00 92.38 91 ILE A CA 1
ATOM 704 C C . ILE A 1 91 ? -1.581 -0.711 -2.086 1.00 92.38 91 ILE A C 1
ATOM 706 O O . ILE A 1 91 ? -2.812 -0.746 -2.191 1.00 92.38 91 ILE A O 1
ATOM 710 N N . TYR A 1 92 ? -0.853 -1.634 -1.474 1.00 91.69 92 TYR A N 1
ATOM 711 C CA . TYR A 1 92 ? -1.377 -2.732 -0.691 1.00 91.69 92 TYR A CA 1
ATOM 712 C C . TYR A 1 92 ? -0.846 -2.610 0.735 1.00 91.69 92 TYR A C 1
ATOM 714 O O . TYR A 1 92 ? 0.365 -2.561 0.935 1.00 91.69 92 TYR A O 1
ATOM 722 N N . ILE A 1 93 ? -1.738 -2.571 1.719 1.00 93.69 93 ILE A N 1
ATOM 723 C CA . ILE A 1 93 ? -1.387 -2.688 3.136 1.00 93.69 93 ILE A CA 1
ATOM 724 C C . ILE A 1 93 ? -2.283 -3.760 3.732 1.00 93.69 93 ILE A C 1
ATOM 726 O O . ILE A 1 93 ? -3.495 -3.714 3.536 1.00 93.69 93 ILE A O 1
ATOM 730 N N . SER A 1 94 ? -1.699 -4.705 4.454 1.00 92.19 94 SER A N 1
ATOM 731 C CA . SER A 1 94 ? -2.431 -5.768 5.136 1.00 92.19 94 SER A CA 1
ATOM 732 C C . SER A 1 94 ? -1.910 -5.922 6.553 1.00 92.19 94 SER A C 1
ATOM 734 O O . SER A 1 94 ? -0.705 -5.929 6.781 1.00 92.19 94 SER A O 1
ATOM 736 N N . VAL A 1 95 ? -2.831 -6.034 7.499 1.00 93.06 95 VAL A N 1
ATOM 737 C CA . VAL A 1 95 ? -2.553 -6.161 8.928 1.00 93.06 95 VAL A CA 1
ATOM 738 C C . VAL A 1 95 ? -3.358 -7.323 9.475 1.00 93.06 95 VAL A C 1
ATOM 740 O O . VAL A 1 95 ? -4.565 -7.393 9.234 1.00 93.06 95 VAL A O 1
ATOM 743 N N . THR A 1 96 ? -2.709 -8.187 10.246 1.00 92.25 96 THR A N 1
ATOM 744 C CA . THR A 1 96 ? -3.334 -9.229 11.060 1.00 92.25 96 THR A CA 1
ATOM 745 C C . THR A 1 96 ? -2.702 -9.237 12.440 1.00 92.25 96 THR A C 1
ATOM 747 O O . THR A 1 96 ? -1.482 -9.255 12.563 1.00 92.25 96 THR A O 1
ATOM 750 N N . GLN A 1 97 ? -3.527 -9.204 13.484 1.00 92.81 97 GLN A N 1
ATOM 751 C CA . GLN A 1 97 ? -3.060 -9.402 14.857 1.00 92.81 97 GLN A CA 1
ATOM 752 C C . GLN A 1 97 ? -4.191 -9.862 15.782 1.00 92.81 97 GLN A C 1
ATOM 754 O O . GLN A 1 97 ? -5.373 -9.807 15.420 1.00 92.81 97 GLN A O 1
ATOM 759 N N . LYS A 1 98 ? -3.844 -10.304 16.986 1.00 93.31 98 LYS A N 1
ATOM 760 C CA . LYS A 1 98 ? -4.759 -10.506 18.105 1.00 93.31 98 LYS A CA 1
ATOM 761 C C . LYS A 1 98 ? -4.956 -9.205 18.878 1.00 93.31 98 LYS A C 1
ATOM 763 O O . LYS A 1 98 ? -4.020 -8.485 19.192 1.00 93.31 98 LYS A O 1
ATOM 768 N N . GLY A 1 99 ? -6.206 -8.932 19.227 1.00 93.31 99 GLY A N 1
ATOM 769 C CA . GLY A 1 99 ? -6.619 -7.667 19.816 1.00 93.31 99 GLY A CA 1
ATOM 770 C C . GLY A 1 99 ? -6.747 -6.552 18.781 1.00 93.31 99 GLY A C 1
ATOM 771 O O . GLY A 1 99 ? -6.427 -6.707 17.604 1.00 93.31 99 GLY A O 1
ATOM 772 N N . LEU A 1 100 ? -7.274 -5.416 19.233 1.00 95.44 100 LEU A N 1
ATOM 773 C CA . LEU A 1 100 ? -7.243 -4.197 18.436 1.00 95.44 100 LEU A CA 1
ATOM 774 C C . LEU A 1 100 ? -5.856 -3.551 18.553 1.00 95.44 100 LEU A C 1
ATOM 776 O O . LEU A 1 100 ? -5.325 -3.502 19.666 1.00 95.44 100 LEU A O 1
ATOM 780 N N . PRO A 1 101 ? -5.305 -3.007 17.453 1.00 96.31 101 PRO A N 1
ATOM 781 C CA . PRO A 1 101 ? -4.104 -2.194 17.522 1.00 96.31 101 PRO A CA 1
ATOM 782 C C . PRO A 1 101 ? -4.275 -1.033 18.511 1.00 96.31 101 PRO A C 1
ATOM 784 O O . PRO A 1 101 ? -5.323 -0.382 18.560 1.00 96.31 101 PRO A O 1
ATOM 787 N N . GLN A 1 102 ? -3.224 -0.740 19.267 1.00 97.81 102 GLN A N 1
ATOM 788 C CA . GLN A 1 102 ? -3.145 0.454 20.089 1.00 97.81 102 GLN A CA 1
ATOM 789 C C . GLN A 1 102 ? -2.997 1.685 19.187 1.00 97.81 102 GLN A C 1
ATOM 791 O O . GLN A 1 102 ? -2.190 1.713 18.257 1.00 97.81 102 GLN A O 1
ATOM 796 N N . LEU A 1 103 ? -3.784 2.724 19.472 1.00 98.50 103 LEU A N 1
ATOM 797 C CA . LEU A 1 103 ? -3.707 3.975 18.723 1.00 98.50 103 LEU A CA 1
ATOM 798 C C . LEU A 1 103 ? -2.373 4.684 18.992 1.00 98.50 103 LEU A C 1
ATOM 800 O O . LEU A 1 103 ? -1.954 4.800 20.144 1.00 98.50 103 LEU A O 1
ATOM 804 N N . GLY A 1 104 ? -1.735 5.177 17.931 1.00 98.25 104 GLY A N 1
ATOM 805 C CA . GLY A 1 104 ? -0.432 5.849 17.977 1.00 98.25 104 GLY A CA 1
ATOM 806 C C . GLY A 1 104 ? 0.781 4.913 18.070 1.00 98.25 104 GLY A C 1
ATOM 807 O O . GLY A 1 104 ? 1.912 5.388 17.986 1.00 98.25 104 GLY A O 1
ATOM 80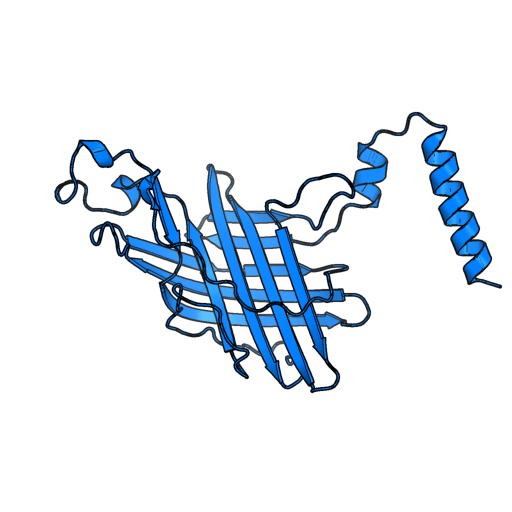8 N N . GLU A 1 105 ? 0.571 3.602 18.218 1.00 98.38 105 GLU A N 1
ATOM 809 C CA . GLU A 1 105 ? 1.657 2.619 18.213 1.00 98.38 105 GLU A CA 1
ATOM 810 C C . GLU A 1 105 ? 2.117 2.322 16.779 1.00 98.38 105 GLU A C 1
ATOM 812 O O . GLU A 1 105 ? 1.306 2.246 15.849 1.00 98.38 105 GLU A O 1
ATOM 817 N N . LYS A 1 106 ? 3.431 2.139 16.599 1.00 98.50 106 LYS A N 1
ATOM 818 C CA . LYS A 1 106 ? 4.031 1.819 15.298 1.00 98.50 106 LYS A CA 1
ATOM 819 C C . LYS A 1 106 ? 4.235 0.319 15.151 1.00 98.50 106 LYS A C 1
ATOM 821 O O . LYS A 1 106 ? 5.051 -0.275 15.848 1.00 98.50 106 LYS A O 1
ATOM 826 N N . TYR A 1 107 ? 3.570 -0.255 14.158 1.00 98.19 107 TYR A N 1
ATOM 827 C CA . TYR A 1 107 ? 3.687 -1.660 13.785 1.00 98.19 107 TYR A CA 1
ATOM 828 C C . TYR A 1 107 ? 4.536 -1.791 12.525 1.00 98.19 107 TYR A C 1
ATOM 830 O O . TYR A 1 107 ? 4.203 -1.213 11.489 1.00 98.19 107 TYR A O 1
ATOM 838 N N . TYR A 1 108 ? 5.646 -2.518 12.609 1.00 97.94 108 TYR A N 1
ATOM 839 C CA . TYR A 1 108 ? 6.643 -2.575 11.540 1.00 97.94 108 TYR A CA 1
ATOM 840 C C . TYR A 1 108 ? 6.310 -3.643 10.501 1.00 97.94 108 TYR A C 1
ATOM 842 O O . TYR A 1 108 ? 5.912 -4.755 10.842 1.00 97.94 108 TYR A O 1
ATOM 850 N N . PHE A 1 109 ? 6.481 -3.304 9.224 1.00 96.56 109 PHE A N 1
ATOM 851 C CA . PHE A 1 109 ? 6.192 -4.229 8.129 1.00 96.56 109 PHE A CA 1
ATOM 852 C C . PHE A 1 109 ? 7.230 -5.354 8.040 1.00 96.56 109 PHE A C 1
ATOM 854 O O . PHE A 1 109 ? 8.416 -5.129 8.285 1.00 96.56 109 PHE A O 1
ATOM 861 N N . LYS A 1 110 ? 6.791 -6.550 7.626 1.00 93.38 110 LYS A N 1
ATOM 862 C CA . LYS A 1 110 ? 7.682 -7.656 7.252 1.00 93.38 110 LYS A CA 1
ATOM 863 C C . LYS A 1 110 ? 8.623 -7.203 6.144 1.00 93.38 110 LYS A C 1
ATOM 865 O O . LYS A 1 110 ? 8.190 -6.628 5.148 1.00 93.38 110 LYS A O 1
ATOM 870 N N . GLU A 1 111 ? 9.896 -7.536 6.319 1.00 93.94 111 GLU A N 1
ATOM 871 C CA . GLU A 1 111 ? 10.947 -7.204 5.363 1.00 93.94 111 GLU A CA 1
ATOM 872 C C . GLU A 1 111 ? 10.750 -7.936 4.036 1.00 93.94 111 GLU A C 1
ATOM 874 O O . GLU A 1 111 ? 10.797 -7.315 2.983 1.00 93.94 111 GLU A O 1
ATOM 879 N N . HIS A 1 112 ? 10.464 -9.238 4.069 1.00 90.06 112 HIS A N 1
ATOM 880 C CA . HIS A 1 112 ? 10.268 -10.040 2.863 1.00 90.06 112 HIS A CA 1
ATOM 881 C C . HIS A 1 112 ? 8.794 -10.354 2.623 1.00 90.06 112 HIS A C 1
ATOM 883 O O . HIS A 1 112 ? 8.099 -10.864 3.509 1.00 90.06 112 HIS A O 1
ATOM 889 N N . ILE A 1 113 ? 8.334 -10.098 1.398 1.00 85.62 113 ILE A N 1
ATOM 890 C CA . ILE A 1 113 ? 6.950 -10.325 0.984 1.00 85.62 113 ILE A CA 1
ATOM 891 C C . ILE A 1 113 ? 6.886 -11.500 0.017 1.00 85.62 113 ILE A C 1
ATOM 893 O O . ILE A 1 113 ? 7.437 -11.467 -1.086 1.00 85.62 113 ILE A O 1
ATOM 897 N N . ASP A 1 114 ? 6.165 -12.545 0.423 1.00 78.19 114 ASP A N 1
ATOM 898 C CA . ASP A 1 114 ? 5.883 -13.674 -0.453 1.00 78.19 114 ASP A CA 1
ATOM 899 C C . ASP A 1 114 ? 4.737 -13.335 -1.416 1.00 78.19 114 ASP A C 1
ATOM 901 O O . ASP A 1 114 ? 3.580 -13.204 -1.037 1.00 78.19 114 ASP A O 1
ATOM 905 N N . ASN A 1 115 ? 5.043 -13.196 -2.701 1.00 75.38 115 ASN A N 1
ATOM 906 C CA . ASN A 1 115 ? 4.023 -12.979 -3.727 1.00 75.38 115 ASN A CA 1
ATOM 907 C C . ASN A 1 115 ? 3.493 -14.288 -4.348 1.00 75.38 115 ASN A C 1
ATOM 909 O O . ASN A 1 115 ? 2.710 -14.216 -5.288 1.00 75.38 115 ASN A O 1
ATOM 913 N N . ASN A 1 116 ? 3.902 -15.473 -3.873 1.00 68.50 116 ASN A N 1
ATOM 914 C CA . ASN A 1 116 ? 3.669 -16.741 -4.579 1.00 68.50 116 ASN A CA 1
ATOM 915 C C . ASN A 1 116 ? 2.503 -17.601 -4.049 1.00 68.50 116 ASN A C 1
ATOM 917 O O . ASN A 1 116 ? 2.219 -18.633 -4.656 1.00 68.50 116 ASN A O 1
ATOM 921 N N . GLY A 1 117 ? 1.826 -17.237 -2.958 1.00 61.19 117 GLY A N 1
ATOM 922 C CA . GLY A 1 117 ? 0.789 -18.096 -2.372 1.00 61.19 117 GLY A CA 1
ATOM 923 C C . GLY A 1 117 ? -0.237 -17.350 -1.525 1.00 61.19 117 GLY A C 1
ATOM 924 O O . GLY A 1 117 ? -0.045 -16.170 -1.222 1.00 61.19 117 GLY A O 1
ATOM 925 N N . PRO A 1 118 ? -1.386 -17.972 -1.210 1.00 58.09 118 PRO A N 1
ATOM 926 C CA . PRO A 1 118 ? -2.306 -17.408 -0.234 1.00 58.09 118 PRO A CA 1
ATOM 927 C C . PRO A 1 118 ? -1.594 -17.318 1.115 1.00 58.09 118 PRO A C 1
ATOM 929 O O . PRO A 1 118 ? -0.834 -18.214 1.476 1.00 58.09 118 PRO A O 1
ATOM 932 N N . PHE A 1 119 ? -1.837 -16.239 1.846 1.00 62.38 119 PHE A N 1
ATOM 933 C CA . PHE A 1 119 ? -1.322 -16.131 3.196 1.00 62.38 119 PHE A CA 1
ATOM 934 C C . PHE A 1 119 ? -2.311 -16.743 4.180 1.00 62.38 119 PHE A C 1
ATOM 936 O O . PHE A 1 119 ? -3.500 -16.407 4.166 1.00 62.38 119 PHE A O 1
ATOM 943 N N . ASP A 1 120 ? -1.794 -17.587 5.066 1.00 65.88 120 ASP A N 1
ATOM 944 C CA . ASP A 1 120 ? -2.497 -17.957 6.284 1.00 65.88 120 ASP A CA 1
ATOM 945 C C . ASP A 1 120 ? -2.491 -16.774 7.260 1.00 65.88 120 ASP A C 1
ATOM 947 O O . ASP A 1 120 ? -1.613 -15.910 7.222 1.00 65.88 120 ASP A O 1
ATOM 951 N N . PHE A 1 121 ? -3.502 -16.701 8.128 1.00 71.56 121 PHE A N 1
ATOM 952 C CA . PHE A 1 121 ? -3.529 -15.689 9.180 1.00 71.56 121 PHE A CA 1
ATOM 953 C C . PHE A 1 121 ? -2.360 -15.936 10.144 1.00 71.56 121 PHE A C 1
ATOM 955 O O . PHE A 1 121 ? -2.357 -16.922 10.880 1.00 71.56 121 PHE A O 1
ATOM 962 N N . GLU A 1 122 ? -1.400 -15.019 10.152 1.00 82.69 122 GLU A N 1
ATOM 963 C CA . GLU A 1 122 ? -0.296 -14.959 11.109 1.00 82.69 122 GLU A CA 1
ATOM 964 C C . GLU A 1 122 ? -0.596 -13.841 12.118 1.00 82.69 122 GLU A C 1
ATOM 966 O O . GLU A 1 122 ? -0.996 -12.742 11.725 1.00 82.69 122 GLU A O 1
ATOM 971 N N . ASP A 1 123 ? -0.444 -14.111 13.416 1.00 88.69 123 ASP A N 1
ATOM 972 C CA . ASP A 1 123 ? -0.514 -13.049 14.426 1.00 88.69 123 ASP A CA 1
ATOM 973 C C . ASP A 1 123 ? 0.659 -12.072 14.244 1.00 88.69 123 ASP A C 1
ATOM 975 O O . ASP A 1 123 ? 1.730 -12.472 13.790 1.00 88.69 123 ASP A O 1
ATOM 979 N N . GLU A 1 124 ? 0.439 -10.800 14.569 1.00 92.62 124 GLU A N 1
ATOM 980 C CA . GLU A 1 124 ? 1.409 -9.707 14.405 1.00 92.62 124 GLU A CA 1
ATOM 981 C C . GLU A 1 124 ? 2.069 -9.633 13.010 1.00 92.62 124 GLU A C 1
ATOM 983 O O . GLU A 1 124 ? 3.267 -9.377 12.871 1.00 92.62 124 GLU A O 1
ATOM 988 N N . CYS A 1 125 ? 1.288 -9.837 11.947 1.00 91.88 125 CYS A N 1
ATOM 989 C CA . CYS A 1 125 ? 1.782 -9.796 10.575 1.00 91.88 125 CYS A CA 1
ATOM 990 C C . CYS A 1 125 ? 1.304 -8.530 9.854 1.00 91.88 125 CYS A C 1
ATOM 992 O O . CYS A 1 125 ? 0.111 -8.296 9.636 1.00 91.88 125 CYS A O 1
ATOM 994 N N . TYR A 1 126 ? 2.271 -7.697 9.471 1.00 94.19 126 TYR A N 1
ATOM 995 C CA . TYR A 1 126 ? 2.051 -6.405 8.828 1.00 94.19 126 TYR A CA 1
ATOM 996 C C . TYR A 1 126 ? 2.784 -6.391 7.488 1.00 94.19 126 TYR A C 1
ATOM 998 O O . TYR A 1 126 ? 3.992 -6.604 7.426 1.00 94.19 126 TYR A O 1
ATOM 1006 N N . ILE A 1 127 ? 2.069 -6.133 6.401 1.00 92.94 127 ILE A N 1
ATOM 1007 C CA . ILE A 1 127 ? 2.599 -6.163 5.037 1.00 92.94 127 ILE A CA 1
ATOM 1008 C C . ILE A 1 127 ? 2.303 -4.824 4.371 1.00 92.94 127 ILE A C 1
ATOM 1010 O O . ILE A 1 127 ? 1.173 -4.339 4.429 1.00 92.94 127 ILE A O 1
ATOM 1014 N N . ALA A 1 128 ? 3.299 -4.263 3.689 1.00 94.56 128 ALA A N 1
ATOM 1015 C CA . ALA A 1 128 ? 3.140 -3.119 2.801 1.00 94.56 128 ALA A CA 1
ATOM 1016 C C . ALA A 1 128 ? 3.778 -3.414 1.448 1.00 94.56 128 ALA A C 1
ATOM 1018 O O . ALA A 1 1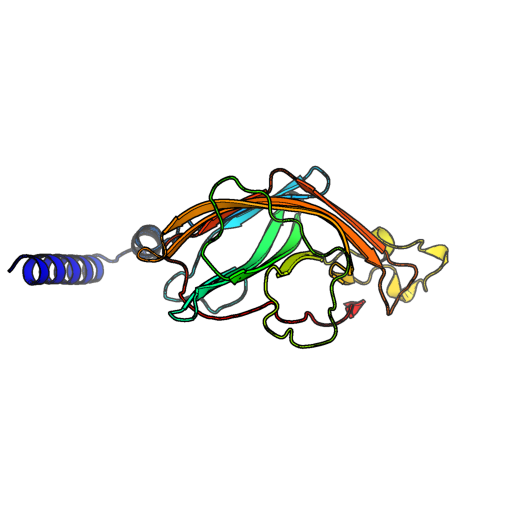28 ? 4.915 -3.859 1.370 1.00 94.56 128 ALA A O 1
ATOM 1019 N N . SER A 1 129 ? 3.058 -3.155 0.366 1.00 92.44 129 SER A N 1
ATOM 1020 C CA . SER A 1 129 ? 3.537 -3.395 -0.988 1.00 92.44 129 SER A CA 1
ATOM 1021 C C . SER A 1 129 ? 3.059 -2.288 -1.915 1.00 92.44 129 SER A C 1
ATOM 1023 O O . SER A 1 129 ? 1.941 -1.783 -1.787 1.00 92.44 129 SER A O 1
ATOM 1025 N N . ILE A 1 130 ? 3.909 -1.923 -2.870 1.00 92.62 130 ILE A N 1
ATOM 1026 C CA . ILE A 1 130 ? 3.537 -1.085 -4.002 1.00 92.62 130 ILE A CA 1
ATOM 1027 C C . ILE A 1 130 ? 3.667 -1.890 -5.290 1.00 92.62 130 ILE A C 1
ATOM 1029 O O . ILE A 1 130 ? 4.636 -2.619 -5.498 1.00 92.62 130 ILE A O 1
ATOM 1033 N N . GLU A 1 131 ? 2.683 -1.742 -6.164 1.00 92.12 131 GLU A N 1
ATOM 1034 C CA . GLU A 1 131 ? 2.731 -2.208 -7.543 1.00 92.12 131 GLU A CA 1
ATOM 1035 C C . GLU A 1 131 ? 2.855 -1.003 -8.474 1.00 92.12 131 GLU A C 1
ATOM 1037 O O . GLU A 1 131 ? 2.151 0.002 -8.326 1.00 92.12 131 GLU A O 1
ATOM 1042 N N . VAL A 1 132 ? 3.779 -1.105 -9.423 1.00 91.31 132 VAL A N 1
ATOM 1043 C CA . VAL A 1 132 ? 4.112 -0.068 -10.398 1.00 91.31 132 VAL A CA 1
ATOM 1044 C C . VAL A 1 132 ? 4.150 -0.660 -11.796 1.00 91.31 132 VAL A C 1
ATOM 1046 O O . VAL A 1 132 ? 4.471 -1.833 -11.971 1.00 91.31 132 VAL A O 1
ATOM 1049 N N . THR A 1 133 ? 3.854 0.155 -12.809 1.00 91.44 133 THR A N 1
ATOM 1050 C CA . THR A 1 133 ? 3.906 -0.278 -14.218 1.00 91.44 133 THR A CA 1
ATOM 1051 C C . THR A 1 133 ? 4.836 0.609 -15.066 1.00 91.44 133 THR A C 1
ATOM 1053 O O . THR A 1 133 ? 4.364 1.323 -15.961 1.00 91.44 133 THR A O 1
ATOM 1056 N N . PRO A 1 134 ? 6.155 0.638 -14.781 1.00 91.00 134 PRO A N 1
ATOM 1057 C CA . PRO A 1 134 ? 7.117 1.411 -15.559 1.00 91.00 134 PRO A CA 1
ATOM 1058 C C . PRO A 1 134 ? 7.356 0.808 -16.947 1.00 91.00 134 PRO A C 1
ATOM 1060 O O . PRO A 1 134 ? 7.096 -0.367 -17.213 1.00 91.00 134 PRO A O 1
ATOM 1063 N N . TYR A 1 135 ? 7.925 1.612 -17.841 1.00 91.75 135 TYR A N 1
ATOM 1064 C CA . TYR A 1 135 ? 8.593 1.088 -19.028 1.00 91.75 135 TYR A CA 1
ATOM 1065 C C . TYR A 1 135 ? 9.918 0.423 -18.646 1.00 91.75 135 TYR A C 1
ATOM 1067 O O . TYR A 1 135 ? 10.629 0.922 -17.776 1.00 91.75 135 TYR A O 1
ATOM 1075 N N . LEU A 1 136 ? 10.307 -0.644 -19.351 1.00 92.81 136 LEU A N 1
ATOM 1076 C CA . LEU A 1 136 ? 11.552 -1.372 -19.071 1.00 92.81 136 LEU A CA 1
ATOM 1077 C C . LEU A 1 136 ? 12.798 -0.475 -19.095 1.00 92.81 136 LEU A C 1
ATOM 1079 O O . LEU A 1 136 ? 13.693 -0.645 -18.272 1.00 92.81 136 LEU A O 1
ATOM 1083 N N . TYR A 1 137 ? 12.850 0.520 -19.985 1.00 92.31 137 TYR A N 1
ATOM 1084 C CA . TYR A 1 137 ? 13.965 1.473 -20.035 1.00 92.31 137 TYR A CA 1
ATOM 1085 C C . TYR A 1 137 ? 14.072 2.395 -18.808 1.00 92.31 137 TYR A C 1
ATOM 1087 O O . TYR A 1 137 ? 15.104 3.033 -18.633 1.00 92.31 137 TYR A O 1
ATOM 1095 N N . GLN A 1 138 ? 13.021 2.511 -17.992 1.00 91.19 138 GLN A N 1
ATOM 1096 C CA . GLN A 1 138 ? 13.022 3.334 -16.775 1.00 91.19 138 GLN A CA 1
ATOM 1097 C C . GLN A 1 138 ? 13.563 2.575 -15.562 1.00 91.19 138 GLN A C 1
ATOM 1099 O O . GLN A 1 138 ? 13.923 3.201 -14.572 1.00 91.19 138 GLN A O 1
ATOM 1104 N N . CYS A 1 139 ? 13.591 1.244 -15.629 1.00 92.44 139 CYS A N 1
ATOM 1105 C CA . CYS A 1 139 ? 13.945 0.376 -14.509 1.00 92.44 139 CYS A CA 1
ATOM 1106 C C . CYS A 1 139 ? 15.089 -0.597 -14.824 1.00 92.44 139 CYS A C 1
ATOM 1108 O O . CYS A 1 139 ? 15.468 -1.370 -13.954 1.00 92.44 139 CYS A O 1
ATOM 1110 N N . SER A 1 140 ? 15.647 -0.577 -16.040 1.00 92.25 140 SER A N 1
ATOM 1111 C CA . SER A 1 140 ? 16.709 -1.503 -16.454 1.00 92.25 140 SER A CA 1
ATOM 1112 C C . SER A 1 140 ? 17.820 -0.803 -17.227 1.00 92.25 140 SER A C 1
ATOM 1114 O O . SER A 1 140 ? 17.551 0.103 -18.021 1.00 92.25 140 SER A O 1
ATOM 1116 N N . ASP A 1 141 ? 19.053 -1.304 -17.106 1.00 92.00 141 ASP A N 1
ATOM 1117 C CA . ASP A 1 141 ? 20.102 -0.997 -18.080 1.00 92.00 141 ASP A CA 1
ATOM 1118 C C . ASP A 1 141 ? 19.696 -1.564 -19.446 1.00 92.00 141 ASP A C 1
ATOM 1120 O O . ASP A 1 141 ? 19.700 -2.775 -19.690 1.00 92.00 141 ASP A O 1
ATOM 1124 N N . THR A 1 142 ? 19.330 -0.664 -20.360 1.00 89.00 142 THR A N 1
ATOM 1125 C CA . THR A 1 142 ? 18.828 -1.064 -21.673 1.00 89.00 142 THR A CA 1
ATOM 1126 C C . THR A 1 142 ? 19.853 -1.823 -22.510 1.00 89.00 142 THR A C 1
ATOM 1128 O O . THR A 1 142 ? 19.449 -2.552 -23.415 1.00 89.00 142 THR A O 1
ATOM 1131 N N . THR A 1 143 ? 21.156 -1.688 -22.242 1.00 93.44 143 THR A N 1
ATOM 1132 C CA . THR A 1 143 ? 22.203 -2.420 -22.972 1.00 93.44 143 THR A CA 1
ATOM 1133 C C . THR A 1 143 ? 22.138 -3.925 -22.712 1.00 93.44 143 THR A C 1
ATOM 1135 O O . THR A 1 143 ? 22.449 -4.703 -23.613 1.00 93.44 143 THR A O 1
ATOM 1138 N N . LEU A 1 144 ? 21.621 -4.323 -21.547 1.00 93.06 144 LEU A N 1
ATOM 1139 C CA . LEU A 1 144 ? 21.491 -5.712 -21.110 1.00 93.06 144 LEU A CA 1
ATOM 1140 C C . LEU A 1 144 ? 20.173 -6.375 -21.545 1.00 93.06 144 LEU A C 1
ATOM 1142 O O . LEU A 1 144 ? 19.976 -7.562 -21.297 1.00 93.06 144 LEU A O 1
ATOM 1146 N N . ILE A 1 145 ? 19.270 -5.635 -22.201 1.00 91.56 145 ILE A N 1
ATOM 1147 C CA . ILE A 1 145 ? 17.967 -6.143 -22.662 1.00 91.56 145 ILE A CA 1
ATOM 1148 C C . ILE A 1 145 ? 17.755 -5.948 -24.181 1.00 91.56 145 ILE A C 1
ATOM 1150 O O . ILE A 1 145 ? 18.183 -4.932 -24.758 1.00 91.56 145 ILE A O 1
ATOM 1154 N N . PRO A 1 146 ? 17.062 -6.884 -24.870 1.00 91.12 146 PRO A N 1
ATOM 1155 C CA . PRO A 1 146 ? 16.806 -6.799 -26.308 1.00 91.12 146 PRO A CA 1
ATOM 1156 C C . PRO A 1 146 ? 16.099 -5.507 -26.732 1.00 91.12 146 PRO A C 1
ATOM 1158 O O . PRO A 1 146 ? 15.136 -5.067 -26.102 1.00 91.12 146 PRO A O 1
ATOM 1161 N N . LYS A 1 147 ? 16.518 -4.919 -27.864 1.00 92.19 147 LYS A N 1
ATOM 1162 C CA . LYS A 1 147 ? 15.913 -3.685 -28.410 1.00 92.19 147 LYS A CA 1
ATOM 1163 C C . LYS A 1 147 ? 14.395 -3.790 -28.600 1.00 92.19 147 LYS A C 1
ATOM 1165 O O . LYS A 1 147 ? 13.702 -2.796 -28.400 1.00 92.19 147 LYS A O 1
ATOM 1170 N N . SER A 1 148 ? 13.894 -4.978 -28.945 1.00 92.81 148 SER A N 1
ATOM 1171 C CA . SER A 1 148 ? 12.471 -5.253 -29.180 1.00 92.81 148 SER A CA 1
ATOM 1172 C C . SER A 1 148 ? 11.590 -5.065 -27.943 1.00 92.81 148 SER A C 1
ATOM 1174 O O . SER A 1 148 ? 10.411 -4.758 -28.099 1.00 92.81 148 SER A O 1
ATOM 1176 N N . ILE A 1 149 ? 12.140 -5.204 -26.730 1.00 90.62 149 ILE A N 1
ATOM 1177 C CA . ILE A 1 149 ? 11.360 -5.131 -25.487 1.00 90.62 149 ILE A CA 1
ATOM 1178 C C . ILE A 1 149 ? 11.581 -3.841 -24.693 1.00 90.62 149 ILE A C 1
ATOM 1180 O O . ILE A 1 149 ? 10.794 -3.541 -23.812 1.00 90.62 149 ILE A O 1
ATOM 1184 N N . ARG A 1 150 ? 12.591 -3.019 -25.005 1.00 90.81 150 ARG A N 1
ATOM 1185 C CA . ARG A 1 150 ? 12.943 -1.826 -24.195 1.00 90.81 150 ARG A CA 1
ATOM 1186 C C . ARG A 1 150 ? 11.784 -0.853 -23.954 1.00 90.81 150 ARG A C 1
ATOM 1188 O O . ARG A 1 150 ? 11.733 -0.224 -22.905 1.00 90.81 150 ARG A O 1
ATOM 1195 N N . LYS A 1 151 ? 10.871 -0.716 -24.924 1.00 93.38 151 LYS A N 1
ATOM 1196 C CA . LYS A 1 151 ? 9.689 0.166 -24.848 1.00 93.38 151 LYS A CA 1
ATOM 1197 C C . LYS A 1 151 ? 8.436 -0.525 -24.297 1.00 93.38 151 LYS A C 1
ATOM 1199 O O . LYS A 1 151 ? 7.384 0.104 -24.239 1.00 93.38 151 LYS A O 1
ATOM 1204 N N . LYS A 1 152 ? 8.524 -1.806 -23.940 1.00 93.62 152 LYS A N 1
ATOM 1205 C CA . LYS A 1 152 ? 7.442 -2.540 -23.281 1.00 93.62 152 LYS A CA 1
ATOM 1206 C C . LYS A 1 152 ? 7.339 -2.110 -21.822 1.00 93.62 152 LYS A C 1
ATOM 1208 O O . LYS A 1 152 ? 8.328 -1.656 -21.238 1.00 93.62 152 LYS A O 1
ATOM 1213 N N . LYS A 1 153 ? 6.141 -2.223 -21.253 1.00 91.81 153 LYS A N 1
ATOM 1214 C CA . LYS A 1 153 ? 5.939 -1.977 -19.822 1.00 91.81 153 LYS A CA 1
ATOM 1215 C C . LYS A 1 153 ? 6.114 -3.272 -19.052 1.00 91.81 153 LYS A C 1
ATOM 1217 O O . LYS A 1 153 ? 5.899 -4.348 -19.600 1.00 91.81 153 LYS A O 1
ATOM 1222 N N . ILE A 1 154 ? 6.495 -3.161 -17.792 1.00 91.75 154 ILE A N 1
ATOM 1223 C CA . ILE A 1 154 ? 6.554 -4.285 -16.867 1.00 91.75 154 ILE A CA 1
ATOM 1224 C C . ILE A 1 154 ? 5.775 -3.921 -15.611 1.00 91.75 154 ILE A C 1
ATOM 1226 O O . ILE A 1 154 ? 5.901 -2.803 -15.122 1.00 91.75 154 ILE A O 1
ATOM 1230 N N . ILE A 1 155 ? 4.956 -4.842 -15.110 1.00 90.31 155 ILE A N 1
ATOM 1231 C CA . ILE A 1 155 ? 4.347 -4.713 -13.784 1.00 90.31 155 ILE A CA 1
ATOM 1232 C C . ILE A 1 155 ? 5.362 -5.233 -12.769 1.00 90.31 155 ILE A C 1
ATOM 1234 O O . ILE A 1 155 ? 5.826 -6.364 -12.896 1.00 90.31 155 ILE A O 1
ATOM 1238 N N . LEU A 1 156 ? 5.717 -4.413 -11.785 1.00 90.25 156 LEU A N 1
ATOM 1239 C CA . LEU A 1 156 ? 6.607 -4.775 -10.685 1.00 90.25 156 LEU A CA 1
ATOM 1240 C C . LEU A 1 156 ? 5.869 -4.571 -9.368 1.00 90.25 156 LEU A C 1
ATOM 1242 O O . LEU A 1 156 ? 5.205 -3.551 -9.196 1.00 90.25 156 LEU A O 1
ATOM 1246 N N . LYS A 1 157 ? 6.006 -5.519 -8.442 1.00 90.00 157 LYS A N 1
ATOM 1247 C CA . LYS A 1 157 ? 5.392 -5.479 -7.113 1.00 90.00 157 LYS A CA 1
ATOM 1248 C C . LYS A 1 157 ? 6.448 -5.774 -6.056 1.00 90.00 157 LYS A C 1
ATOM 1250 O O . LYS A 1 157 ? 7.227 -6.698 -6.257 1.00 90.00 157 LYS A O 1
ATOM 1255 N N . THR A 1 158 ? 6.454 -5.003 -4.968 1.00 90.94 158 THR A N 1
ATOM 1256 C CA . THR A 1 158 ? 7.407 -5.130 -3.851 1.00 90.94 158 THR A CA 1
ATOM 1257 C C . THR A 1 158 ? 7.752 -6.584 -3.505 1.00 90.94 158 THR A C 1
ATOM 1259 O O . THR A 1 158 ? 6.843 -7.384 -3.261 1.00 90.94 158 THR A O 1
ATOM 1262 N N . ASP A 1 159 ? 9.051 -6.881 -3.414 1.00 87.19 159 ASP A N 1
ATOM 1263 C CA . ASP A 1 159 ? 9.598 -8.098 -2.797 1.00 87.19 159 ASP A CA 1
ATOM 1264 C C . ASP A 1 159 ? 10.164 -7.821 -1.394 1.00 87.19 159 ASP A C 1
ATOM 1266 O O . ASP A 1 159 ? 10.025 -8.657 -0.498 1.00 87.19 159 ASP A O 1
ATOM 1270 N N . ILE A 1 160 ? 10.756 -6.639 -1.206 1.00 93.00 160 ILE A N 1
ATOM 1271 C CA . ILE A 1 160 ? 11.467 -6.236 0.001 1.00 93.00 160 ILE A CA 1
ATOM 1272 C C . ILE A 1 160 ? 10.948 -4.884 0.498 1.00 93.00 160 ILE A C 1
ATOM 1274 O O . ILE A 1 160 ? 10.812 -3.919 -0.265 1.00 93.00 160 ILE A O 1
ATOM 1278 N N . VAL A 1 161 ? 10.699 -4.801 1.803 1.00 95.69 161 VAL A N 1
ATOM 1279 C CA . VAL A 1 161 ? 10.498 -3.568 2.567 1.00 95.69 161 VAL A CA 1
ATOM 1280 C C . VAL A 1 161 ? 11.703 -3.380 3.484 1.00 95.69 161 VAL A C 1
ATOM 1282 O O . VAL A 1 161 ? 11.841 -4.063 4.489 1.00 95.69 161 VAL A O 1
ATOM 1285 N N . ASN A 1 162 ? 12.569 -2.423 3.161 1.00 94.06 162 ASN A N 1
ATOM 1286 C CA . ASN A 1 162 ? 13.809 -2.180 3.910 1.00 94.06 162 ASN A CA 1
ATOM 1287 C C . ASN A 1 162 ? 13.541 -1.597 5.303 1.00 94.06 162 ASN A C 1
ATOM 1289 O O . ASN A 1 162 ? 14.268 -1.838 6.262 1.00 94.06 162 ASN A O 1
ATOM 1293 N N . LYS A 1 163 ? 12.515 -0.752 5.391 1.00 93.75 163 LYS A N 1
ATOM 1294 C CA . LYS A 1 163 ? 12.022 -0.152 6.628 1.00 93.75 163 LYS A CA 1
ATOM 1295 C C . LYS A 1 163 ? 10.610 0.338 6.390 1.00 93.75 163 LYS A C 1
ATOM 1297 O O . LYS A 1 163 ? 10.310 0.847 5.311 1.00 93.75 163 LYS A O 1
ATOM 1302 N N . GLY A 1 164 ? 9.767 0.263 7.403 1.00 97.25 164 GLY A N 1
ATOM 1303 C CA . 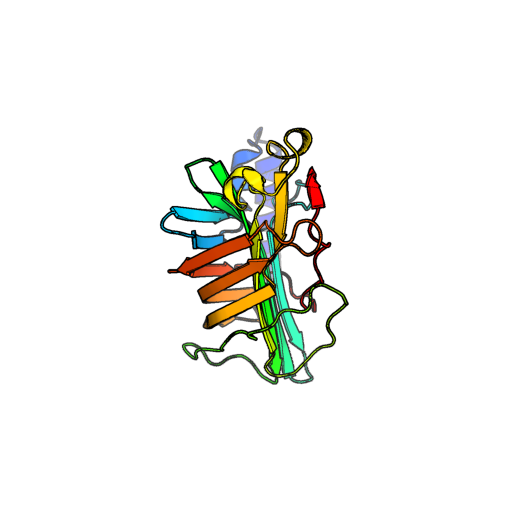GLY A 1 164 ? 8.453 0.869 7.328 1.00 97.25 164 GLY A CA 1
ATOM 1304 C C . GLY A 1 164 ? 7.544 0.450 8.460 1.00 97.25 164 GLY A C 1
ATOM 1305 O O . GLY A 1 164 ? 7.806 -0.534 9.148 1.00 97.25 164 GLY A O 1
ATOM 1306 N N . TYR A 1 165 ? 6.490 1.227 8.652 1.00 98.50 165 TYR A N 1
ATOM 1307 C CA . TYR A 1 165 ? 5.495 0.987 9.681 1.00 98.50 165 TYR A CA 1
ATOM 1308 C C . TYR A 1 165 ? 4.111 1.449 9.237 1.00 98.50 165 TYR A C 1
ATOM 1310 O O . TYR A 1 165 ? 3.976 2.320 8.370 1.00 98.50 165 TYR A O 1
ATOM 1318 N N . ILE A 1 166 ? 3.101 0.896 9.899 1.00 98.62 166 ILE A N 1
ATOM 1319 C CA . ILE A 1 166 ? 1.741 1.420 9.973 1.00 98.62 166 ILE A CA 1
ATOM 1320 C C . ILE A 1 166 ? 1.451 1.864 11.406 1.00 98.62 166 ILE A C 1
ATOM 1322 O O . ILE A 1 166 ? 1.888 1.241 12.370 1.00 98.62 166 ILE A O 1
ATOM 1326 N N . GLU A 1 167 ? 0.709 2.952 11.533 1.00 98.62 167 GLU A N 1
ATOM 1327 C CA . GLU A 1 167 ? 0.213 3.491 12.791 1.00 98.62 167 GLU A CA 1
ATOM 1328 C C . GLU A 1 167 ? -1.286 3.740 12.642 1.00 98.62 167 GLU A C 1
ATOM 1330 O O . GLU A 1 167 ? -1.720 4.378 11.681 1.00 98.62 167 GLU A O 1
ATOM 1335 N N . PHE A 1 168 ? -2.090 3.250 13.581 1.00 98.62 168 PHE A N 1
ATOM 1336 C CA . PHE A 1 168 ? -3.525 3.524 13.596 1.00 98.62 168 PHE A CA 1
ATOM 1337 C C . PHE A 1 168 ? -3.807 4.758 14.448 1.00 98.62 168 PHE A C 1
ATOM 1339 O O . PHE A 1 168 ? -3.369 4.845 15.592 1.00 98.62 168 PHE A O 1
ATOM 1346 N N . THR A 1 169 ? -4.568 5.707 13.910 1.00 98.69 169 THR A N 1
ATOM 1347 C CA . THR A 1 169 ? -4.924 6.956 14.607 1.00 98.69 169 THR A CA 1
ATOM 1348 C C . THR A 1 169 ? -6.385 6.987 15.043 1.00 98.69 169 THR A C 1
ATOM 1350 O O . THR A 1 169 ? -6.749 7.743 15.940 1.00 98.69 169 THR A O 1
ATOM 1353 N N . ASN A 1 170 ? -7.226 6.136 14.451 1.00 98.31 170 ASN A N 1
ATOM 1354 C CA . ASN A 1 170 ? -8.601 5.907 14.876 1.00 98.31 170 ASN A CA 1
ATOM 1355 C C . ASN A 1 170 ? -9.025 4.484 14.507 1.00 98.31 170 ASN A C 1
ATOM 1357 O O . ASN A 1 170 ? -8.769 4.039 13.389 1.00 98.31 170 ASN A O 1
ATOM 1361 N N . ILE A 1 171 ? -9.709 3.803 15.425 1.00 97.00 171 ILE A N 1
ATOM 1362 C CA . ILE A 1 171 ? -10.347 2.509 15.176 1.00 97.00 171 ILE A CA 1
ATOM 1363 C C . ILE A 1 171 ? -11.723 2.536 15.836 1.00 97.00 171 ILE A C 1
ATOM 1365 O O . ILE A 1 171 ? -11.852 2.435 17.055 1.00 97.00 171 ILE A O 1
ATOM 1369 N N . ASN A 1 172 ? -12.763 2.652 15.020 1.00 95.12 172 ASN A N 1
ATOM 1370 C CA . ASN A 1 172 ? -14.149 2.506 15.431 1.00 95.12 172 ASN A CA 1
ATOM 1371 C C . ASN A 1 172 ? -14.789 1.366 14.636 1.00 95.12 172 ASN A C 1
ATOM 1373 O O . ASN A 1 172 ? -15.280 1.549 13.520 1.00 95.12 172 ASN A O 1
ATOM 1377 N N . VAL A 1 173 ? -14.780 0.175 15.233 1.00 91.19 173 VAL A N 1
ATOM 1378 C CA . VAL A 1 173 ? -15.307 -1.046 14.611 1.00 91.19 173 VAL A CA 1
ATOM 1379 C C . VAL A 1 173 ? -16.827 -1.049 14.462 1.00 91.19 173 VAL A C 1
ATOM 1381 O O . VAL A 1 173 ? -17.331 -1.773 13.610 1.00 91.19 173 VAL A O 1
ATOM 1384 N N . ASP A 1 174 ? -17.556 -0.244 15.234 1.00 89.31 174 ASP A N 1
ATOM 1385 C CA . ASP A 1 174 ? -19.019 -0.172 15.150 1.00 89.31 174 ASP A CA 1
ATOM 1386 C C . ASP A 1 174 ? -19.474 0.705 13.981 1.00 89.31 174 ASP A C 1
ATOM 1388 O O . ASP A 1 174 ? -20.491 0.435 13.344 1.00 89.31 174 ASP A O 1
ATOM 1392 N N . LYS A 1 175 ? -18.704 1.756 13.684 1.00 88.75 175 LYS A N 1
ATOM 1393 C CA . LYS A 1 175 ? -18.961 2.674 12.566 1.00 88.75 175 LYS A CA 1
ATOM 1394 C C . LYS A 1 175 ? -18.230 2.291 11.280 1.00 88.75 175 LYS A C 1
ATOM 1396 O O . LYS A 1 175 ? -18.486 2.889 10.238 1.00 88.75 175 LYS A O 1
ATOM 1401 N N . GLY A 1 176 ? -17.298 1.342 11.349 1.00 87.50 176 GLY A N 1
ATOM 1402 C CA . GLY A 1 176 ? -16.383 1.061 10.247 1.00 87.50 176 GLY A CA 1
ATOM 1403 C C . GLY A 1 176 ? -15.544 2.286 9.895 1.00 87.50 176 GLY A C 1
ATOM 1404 O O . GLY A 1 176 ? -15.412 2.621 8.721 1.00 87.50 176 GLY A O 1
ATOM 1405 N N . GLU A 1 177 ? -15.030 2.989 10.907 1.00 92.94 177 GLU A N 1
ATOM 1406 C CA . GLU A 1 177 ? -14.104 4.109 10.720 1.00 92.94 177 GLU A CA 1
ATOM 1407 C C . GLU A 1 177 ? -12.707 3.681 11.171 1.00 92.94 177 GLU A C 1
ATOM 1409 O O . GLU A 1 177 ? -12.499 3.415 12.355 1.00 92.94 177 GLU A O 1
ATOM 1414 N N . ILE A 1 178 ? -11.749 3.591 10.247 1.00 95.38 178 ILE A N 1
ATOM 1415 C CA . ILE A 1 178 ? -10.362 3.216 10.558 1.00 95.38 178 ILE A CA 1
ATOM 1416 C C . ILE A 1 178 ? -9.414 4.152 9.829 1.00 95.38 178 ILE A C 1
ATOM 1418 O O . ILE A 1 178 ? -9.428 4.220 8.599 1.00 95.38 178 ILE A O 1
ATOM 1422 N N . PHE A 1 179 ? -8.594 4.873 10.587 1.00 97.69 179 PHE A N 1
ATOM 1423 C CA . PHE A 1 179 ? -7.651 5.864 10.072 1.00 97.69 179 PHE A CA 1
ATOM 1424 C C . PHE A 1 179 ? -6.236 5.513 10.504 1.00 97.69 179 PHE A C 1
ATOM 1426 O O . PHE A 1 179 ? -6.025 4.864 11.535 1.00 97.69 179 PHE A O 1
ATOM 1433 N N . GLY A 1 180 ? -5.260 5.994 9.748 1.00 98.44 180 GLY A N 1
ATOM 1434 C CA . GLY A 1 180 ? -3.878 5.782 10.114 1.00 98.44 180 GLY A CA 1
ATOM 1435 C C . GLY A 1 180 ? -2.877 6.429 9.185 1.00 98.44 180 GLY A C 1
ATOM 1436 O O . GLY A 1 180 ? -3.210 7.095 8.200 1.00 98.44 180 GLY A O 1
ATOM 1437 N N . LEU A 1 181 ? -1.626 6.214 9.556 1.00 98.69 181 LEU A N 1
ATOM 1438 C CA . LEU A 1 181 ? -0.437 6.688 8.881 1.00 98.69 181 LEU A CA 1
ATOM 1439 C C . LEU A 1 181 ? 0.412 5.489 8.471 1.00 98.69 181 LEU A C 1
ATOM 1441 O O . LEU A 1 181 ? 0.375 4.437 9.110 1.00 98.69 181 LEU A O 1
ATOM 1445 N N . PHE A 1 182 ? 1.196 5.641 7.414 1.00 98.62 182 PHE A N 1
ATOM 1446 C CA . PHE A 1 182 ? 2.158 4.627 7.008 1.00 98.62 182 PHE A CA 1
ATOM 1447 C C . PHE A 1 182 ? 3.351 5.249 6.301 1.00 98.62 182 PHE A C 1
ATOM 1449 O O . PHE A 1 182 ? 3.249 6.280 5.642 1.00 98.62 182 PHE A O 1
ATOM 1456 N N . ASN A 1 183 ? 4.501 4.600 6.423 1.00 98.25 183 ASN A N 1
ATOM 1457 C CA . ASN A 1 183 ? 5.694 4.942 5.660 1.00 98.25 183 ASN A CA 1
ATOM 1458 C C . ASN A 1 183 ? 6.453 3.659 5.365 1.00 98.25 183 ASN A C 1
ATOM 1460 O O . ASN A 1 183 ? 6.532 2.798 6.240 1.00 98.25 183 ASN A O 1
ATOM 1464 N N . PHE A 1 184 ? 7.031 3.533 4.176 1.00 98.00 184 PHE A N 1
ATOM 1465 C CA . PHE A 1 184 ? 7.924 2.422 3.875 1.00 98.00 184 PHE A CA 1
ATOM 1466 C C . PHE A 1 184 ? 8.882 2.726 2.726 1.00 98.00 184 PHE A C 1
ATOM 1468 O O . PHE A 1 184 ? 8.562 3.459 1.794 1.00 98.00 184 PHE A O 1
ATOM 1475 N N . GLU A 1 185 ? 10.064 2.127 2.782 1.00 97.88 185 GLU A N 1
ATOM 1476 C CA . GLU A 1 185 ? 10.986 2.034 1.656 1.00 97.88 185 GLU A CA 1
ATOM 1477 C C . GLU A 1 185 ? 10.996 0.613 1.140 1.00 97.88 185 GLU A C 1
ATOM 1479 O O . GLU A 1 185 ? 11.065 -0.342 1.911 1.00 97.88 185 GLU A O 1
ATOM 1484 N N . THR A 1 186 ? 10.954 0.481 -0.173 1.00 95.38 186 THR A N 1
ATOM 1485 C CA . THR A 1 186 ? 10.800 -0.803 -0.825 1.00 95.38 186 THR A CA 1
ATOM 1486 C C . THR A 1 186 ? 11.654 -0.893 -2.068 1.00 95.38 186 THR A C 1
ATOM 1488 O O . THR A 1 186 ? 11.942 0.105 -2.736 1.00 95.38 186 THR A O 1
ATOM 1491 N N . GLU A 1 187 ? 12.037 -2.117 -2.384 1.00 94.19 187 GLU A N 1
ATOM 1492 C CA . GLU A 1 187 ? 12.570 -2.468 -3.679 1.00 94.19 187 GLU A CA 1
ATOM 1493 C C . GLU A 1 187 ? 11.803 -3.644 -4.282 1.00 94.19 187 GLU A C 1
ATOM 1495 O O . GLU A 1 187 ? 10.950 -4.266 -3.644 1.00 94.19 187 GLU A O 1
ATOM 1500 N N . VAL A 1 188 ? 12.019 -3.830 -5.577 1.00 91.50 188 VAL A N 1
ATOM 1501 C CA . VAL A 1 188 ? 11.577 -4.986 -6.343 1.00 91.50 188 VAL A CA 1
ATOM 1502 C C . VAL A 1 188 ? 12.582 -5.248 -7.444 1.00 91.50 188 VAL A C 1
ATOM 1504 O O . VAL A 1 188 ? 12.933 -4.336 -8.197 1.00 91.50 188 VAL A O 1
ATOM 1507 N N . THR A 1 189 ? 12.993 -6.505 -7.576 1.00 91.06 189 THR A N 1
ATOM 1508 C CA . THR A 1 189 ? 13.694 -6.998 -8.763 1.00 91.06 189 THR A CA 1
ATOM 1509 C C . THR A 1 189 ? 12.804 -7.979 -9.515 1.00 91.06 189 THR A C 1
ATOM 1511 O O . THR A 1 189 ? 12.237 -8.912 -8.949 1.00 91.06 189 THR A O 1
ATOM 1514 N N . SER A 1 190 ? 12.662 -7.769 -10.821 1.00 89.94 190 SER A N 1
ATOM 1515 C CA . SER A 1 190 ? 11.881 -8.657 -11.681 1.00 89.94 190 SER A CA 1
ATOM 1516 C C . SER A 1 190 ? 12.500 -10.058 -11.731 1.00 89.94 190 SER A C 1
ATOM 1518 O O . SER A 1 190 ? 13.693 -10.221 -11.978 1.00 89.94 190 SER A O 1
ATOM 1520 N N . LYS A 1 191 ? 11.672 -11.094 -11.561 1.00 86.44 191 LYS A N 1
ATOM 1521 C CA . LYS A 1 191 ? 12.079 -12.496 -11.742 1.00 86.44 191 LYS A CA 1
ATOM 1522 C C . LYS A 1 191 ? 12.232 -12.855 -13.225 1.00 86.44 191 LYS A C 1
ATOM 1524 O O . LYS A 1 191 ? 13.018 -13.736 -13.562 1.00 86.44 191 LYS A O 1
ATOM 1529 N N . ARG A 1 192 ? 11.485 -12.196 -14.121 1.00 86.50 192 ARG A N 1
ATOM 1530 C CA . ARG A 1 192 ? 11.510 -12.437 -15.578 1.00 86.50 192 ARG A CA 1
ATOM 1531 C C . ARG A 1 192 ? 12.591 -11.658 -16.315 1.00 86.50 192 ARG A C 1
ATOM 1533 O O . ARG A 1 192 ? 13.130 -12.152 -17.302 1.00 86.50 192 ARG A O 1
ATOM 1540 N N . VAL A 1 193 ? 12.880 -10.443 -15.867 1.00 89.88 193 VAL A N 1
ATOM 1541 C CA . VAL A 1 193 ? 13.910 -9.557 -16.413 1.00 89.88 193 VAL A CA 1
ATOM 1542 C C . VAL A 1 193 ? 14.779 -9.100 -15.243 1.00 89.88 193 VAL A C 1
ATOM 1544 O O . VAL A 1 193 ? 14.572 -8.002 -14.748 1.00 89.88 193 VAL A O 1
ATOM 1547 N N . PRO A 1 194 ? 15.753 -9.901 -14.776 1.00 90.88 194 PRO A N 1
ATOM 1548 C CA . PRO A 1 194 ? 16.546 -9.587 -13.576 1.00 90.88 194 PRO A CA 1
ATOM 1549 C C . PRO A 1 194 ? 17.295 -8.248 -13.614 1.00 90.88 194 PRO A C 1
ATOM 1551 O O . PRO A 1 194 ? 17.744 -7.753 -12.588 1.00 90.88 194 PRO A O 1
ATOM 1554 N N . GLN A 1 195 ? 17.441 -7.652 -14.799 1.00 90.88 195 GLN A N 1
ATOM 1555 C CA . GLN A 1 195 ? 18.010 -6.319 -14.992 1.00 90.88 195 GLN A CA 1
ATOM 1556 C C . GLN A 1 195 ? 17.024 -5.192 -14.659 1.00 90.88 195 GLN A C 1
ATOM 1558 O O . GLN A 1 195 ? 17.449 -4.048 -14.521 1.00 90.88 195 GLN A O 1
ATOM 1563 N N . ALA A 1 196 ? 15.729 -5.497 -14.573 1.00 92.50 196 ALA A N 1
ATOM 1564 C CA . ALA A 1 196 ? 14.668 -4.571 -14.228 1.00 92.50 196 ALA A CA 1
ATOM 1565 C C . ALA A 1 196 ? 14.476 -4.551 -12.711 1.00 92.50 196 ALA A C 1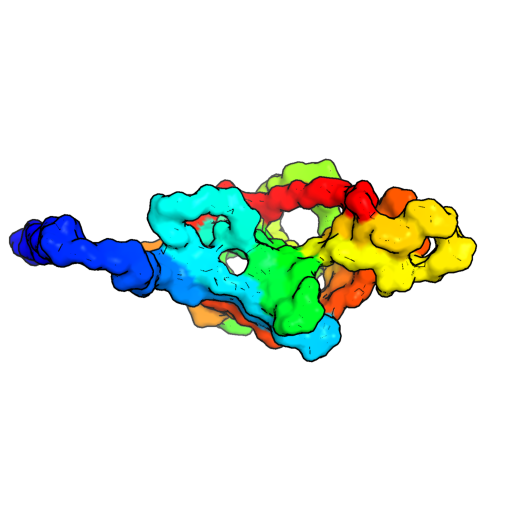
ATOM 1567 O O . ALA A 1 196 ? 14.025 -5.530 -12.112 1.00 92.50 196 ALA A O 1
ATOM 1568 N N . SER A 1 197 ? 14.782 -3.412 -12.102 1.00 93.50 197 SER A N 1
ATOM 1569 C CA . SER A 1 197 ? 14.576 -3.175 -10.678 1.00 93.50 197 SER A CA 1
ATOM 1570 C C . SER A 1 197 ? 13.921 -1.821 -10.443 1.00 93.50 197 SER A C 1
ATOM 1572 O O . SER A 1 197 ? 14.102 -0.870 -11.206 1.00 93.50 197 SER A O 1
ATOM 1574 N N . TYR A 1 198 ? 13.130 -1.728 -9.384 1.00 93.12 198 TYR A N 1
ATOM 1575 C CA . TYR A 1 198 ? 12.485 -0.487 -8.992 1.00 93.12 198 TYR A CA 1
ATOM 1576 C C . TYR A 1 198 ? 12.621 -0.288 -7.491 1.00 93.12 198 TYR A C 1
ATOM 1578 O O . TYR A 1 198 ? 12.374 -1.206 -6.717 1.00 93.12 198 TYR A O 1
ATOM 1586 N N . LYS A 1 199 ? 13.009 0.923 -7.090 1.00 95.00 199 LYS A N 1
ATOM 1587 C CA . LYS A 1 199 ? 13.043 1.344 -5.689 1.00 95.00 199 LYS A CA 1
ATOM 1588 C C . LYS A 1 199 ? 12.025 2.453 -5.478 1.00 95.00 199 LYS A C 1
ATOM 1590 O O . LYS A 1 199 ? 11.922 3.372 -6.298 1.00 95.00 199 LYS A O 1
ATOM 1595 N N . ALA A 1 200 ? 11.295 2.373 -4.375 1.00 95.00 200 ALA A N 1
ATOM 1596 C CA . ALA A 1 200 ? 10.380 3.417 -3.956 1.00 95.00 200 ALA A CA 1
ATOM 1597 C C . ALA A 1 200 ? 10.556 3.773 -2.485 1.00 95.00 200 ALA A C 1
ATOM 1599 O O . ALA A 1 200 ? 10.708 2.905 -1.629 1.00 95.00 200 ALA A O 1
ATOM 1600 N N . SER A 1 201 ? 10.477 5.068 -2.205 1.00 97.06 201 SER A N 1
ATOM 1601 C CA . SER A 1 201 ? 10.217 5.597 -0.873 1.00 97.06 201 SER A CA 1
ATOM 1602 C C . SER A 1 201 ? 8.786 6.118 -0.848 1.00 97.06 201 SER A C 1
ATOM 1604 O O . SER A 1 201 ? 8.424 6.962 -1.673 1.00 97.06 201 SER A O 1
ATOM 1606 N N . VAL A 1 202 ? 7.979 5.563 0.053 1.00 97.69 202 VAL A N 1
ATOM 1607 C CA . VAL A 1 202 ? 6.595 5.949 0.310 1.00 97.69 202 VAL A CA 1
ATOM 1608 C C . VAL A 1 202 ? 6.555 6.650 1.657 1.00 97.69 202 VAL A C 1
ATOM 1610 O O . VAL A 1 202 ? 6.702 6.016 2.705 1.00 97.69 202 VAL A O 1
ATOM 1613 N N . THR A 1 203 ? 6.388 7.966 1.624 1.00 98.12 203 THR A N 1
ATOM 1614 C CA . THR A 1 203 ? 6.424 8.826 2.809 1.00 98.12 203 THR A CA 1
ATOM 1615 C C . THR A 1 203 ? 5.130 9.604 2.975 1.00 98.12 203 THR A C 1
ATOM 1617 O O . THR A 1 203 ? 4.362 9.743 2.025 1.00 98.12 203 THR A O 1
ATOM 1620 N N . GLU A 1 204 ? 4.889 10.120 4.181 1.00 98.12 204 GLU A N 1
ATOM 1621 C CA . GLU A 1 204 ? 3.678 10.886 4.514 1.00 98.12 204 GLU A CA 1
ATOM 1622 C C . GLU A 1 204 ? 2.397 10.129 4.127 1.00 98.12 204 GLU A C 1
ATOM 1624 O O . GLU A 1 204 ? 1.403 10.713 3.697 1.00 98.12 204 GLU A O 1
ATOM 1629 N N . GLY A 1 205 ? 2.439 8.797 4.231 1.00 98.25 205 GLY A N 1
ATOM 1630 C CA . GLY A 1 205 ? 1.301 7.957 3.919 1.00 98.25 205 GLY A CA 1
ATOM 1631 C C . GLY A 1 205 ? 0.198 8.180 4.936 1.00 98.25 205 GLY A C 1
ATOM 1632 O O . GLY A 1 205 ? 0.429 8.099 6.143 1.00 98.25 205 GLY A O 1
ATOM 1633 N N . LYS A 1 206 ? -1.005 8.447 4.442 1.00 98.00 206 LYS A N 1
ATOM 1634 C CA . LYS A 1 206 ? -2.206 8.650 5.239 1.00 98.00 206 LYS A CA 1
ATOM 1635 C C . LYS A 1 206 ? -3.376 7.921 4.601 1.00 98.00 206 LYS A C 1
ATOM 1637 O O . LYS A 1 206 ? -3.556 7.944 3.381 1.00 98.00 206 LYS A O 1
ATOM 1642 N N . PHE A 1 207 ? -4.188 7.284 5.433 1.00 96.44 207 PHE A N 1
ATOM 1643 C CA . PHE A 1 207 ? -5.467 6.738 5.014 1.00 96.44 207 PHE A CA 1
ATOM 1644 C C . PHE A 1 207 ? -6.563 7.113 6.001 1.00 96.44 207 PHE A C 1
ATOM 1646 O O . PHE A 1 207 ? -6.363 7.133 7.217 1.00 96.44 207 PHE A O 1
ATOM 1653 N N . GLU A 1 208 ? -7.745 7.362 5.458 1.00 95.12 208 GLU A N 1
ATOM 1654 C CA . GLU A 1 208 ? -8.971 7.452 6.236 1.00 95.12 208 GLU A CA 1
ATOM 1655 C C . GLU A 1 208 ? -9.995 6.533 5.581 1.00 95.12 208 GLU A C 1
ATOM 1657 O O . GLU A 1 208 ? -10.286 6.668 4.395 1.00 95.12 208 GLU A O 1
ATOM 1662 N N . GLY A 1 209 ? -10.488 5.551 6.328 1.00 91.38 209 GLY A N 1
ATOM 1663 C CA . GLY A 1 209 ? -11.575 4.672 5.933 1.00 91.38 209 GLY A CA 1
ATOM 1664 C C . GLY A 1 209 ? -12.841 5.041 6.685 1.00 91.38 209 GLY A C 1
ATOM 1665 O O . GLY A 1 209 ? -12.845 4.997 7.907 1.00 91.38 209 GLY A O 1
ATOM 1666 N N . TYR A 1 210 ? -13.909 5.370 5.970 1.00 87.25 210 TYR A N 1
ATOM 1667 C CA . TYR A 1 210 ? -15.241 5.642 6.508 1.00 87.25 210 TYR A CA 1
ATOM 1668 C C . TYR A 1 210 ? -16.216 4.579 6.018 1.00 87.25 210 TYR A C 1
ATOM 1670 O O . TYR A 1 210 ? -16.210 4.262 4.830 1.00 87.25 210 TYR A O 1
ATOM 1678 N N . ASN A 1 211 ? -17.091 4.072 6.889 1.00 83.94 211 ASN A N 1
ATOM 1679 C CA . ASN A 1 211 ? -18.064 3.024 6.555 1.00 83.94 211 ASN A CA 1
ATOM 1680 C C . ASN A 1 211 ? -17.431 1.855 5.766 1.00 83.94 211 ASN A C 1
ATOM 1682 O O . ASN A 1 211 ? -18.009 1.380 4.783 1.00 83.94 211 ASN A O 1
ATOM 1686 N N . ILE A 1 212 ? -16.202 1.461 6.121 1.00 84.62 212 ILE A N 1
ATOM 1687 C CA . ILE A 1 212 ? -15.481 0.398 5.412 1.00 84.62 212 ILE A CA 1
ATOM 1688 C C . ILE A 1 212 ? -16.147 -0.958 5.672 1.00 84.62 212 ILE A C 1
ATOM 1690 O O . ILE A 1 212 ? -16.786 -1.172 6.701 1.00 84.62 212 ILE A O 1
ATOM 1694 N N . GLU A 1 213 ? -16.033 -1.879 4.718 1.00 83.12 213 GLU A N 1
ATOM 1695 C CA . GLU A 1 213 ? -16.686 -3.187 4.808 1.00 83.12 213 GLU A CA 1
ATOM 1696 C C . GLU A 1 213 ? -16.091 -4.021 5.952 1.00 83.12 213 GLU A C 1
ATOM 1698 O O . GLU A 1 213 ? -14.868 -4.094 6.105 1.00 83.12 213 GLU A O 1
ATOM 1703 N N . ARG A 1 214 ? -16.954 -4.695 6.725 1.00 85.06 214 ARG A N 1
ATOM 1704 C CA . ARG A 1 214 ? -16.526 -5.694 7.709 1.00 85.06 214 ARG A CA 1
ATOM 1705 C C . ARG A 1 214 ? -16.388 -7.058 7.032 1.00 85.06 214 ARG A C 1
ATOM 1707 O O . ARG A 1 214 ? -17.354 -7.811 6.944 1.00 85.06 214 ARG A O 1
ATOM 1714 N N . ASN A 1 215 ? -15.194 -7.360 6.540 1.00 81.50 215 ASN A N 1
ATOM 1715 C CA . ASN A 1 215 ? -14.880 -8.575 5.801 1.00 81.50 215 ASN A CA 1
ATOM 1716 C C . ASN A 1 215 ? -13.477 -9.071 6.166 1.00 81.50 215 ASN A C 1
ATOM 1718 O O . ASN A 1 215 ? -12.502 -8.319 6.109 1.00 81.50 215 ASN A O 1
ATOM 1722 N N . ARG A 1 216 ? -13.372 -10.350 6.542 1.00 74.25 216 ARG A N 1
ATOM 1723 C CA . ARG A 1 216 ? -12.083 -10.987 6.819 1.00 74.25 216 ARG A CA 1
ATOM 1724 C C . ARG A 1 216 ? -11.421 -11.359 5.518 1.00 74.25 216 ARG A C 1
ATOM 1726 O O . ARG A 1 216 ? -11.604 -12.453 4.992 1.00 74.25 216 ARG A O 1
ATOM 1733 N N . THR A 1 217 ? -10.586 -10.452 5.059 1.00 73.00 217 THR A N 1
ATOM 1734 C CA . THR A 1 217 ? -9.583 -10.769 4.058 1.00 73.00 217 THR A CA 1
ATOM 1735 C C . THR A 1 217 ? -8.205 -10.652 4.678 1.00 73.00 217 THR A C 1
ATOM 1737 O O . THR A 1 217 ? -7.993 -9.891 5.622 1.00 73.00 217 THR A O 1
ATOM 1740 N N . PHE A 1 218 ? -7.263 -11.397 4.130 1.00 69.50 218 PHE A N 1
ATOM 1741 C CA . PHE A 1 218 ? -5.848 -11.150 4.335 1.00 69.50 218 PHE A CA 1
ATOM 1742 C C . PHE A 1 218 ? -5.179 -11.013 2.970 1.00 69.50 218 PHE A C 1
ATOM 1744 O O . PHE A 1 218 ? -5.816 -11.290 1.947 1.00 69.50 218 PHE A O 1
ATOM 1751 N N . TYR A 1 219 ? -3.941 -10.515 2.961 1.00 66.81 219 TYR A N 1
ATOM 1752 C CA . TYR A 1 219 ? -3.187 -10.186 1.760 1.00 66.81 219 TYR A CA 1
ATOM 1753 C C . TYR A 1 219 ? -3.378 -11.253 0.679 1.00 66.81 219 TYR A C 1
ATOM 1755 O O . TYR A 1 219 ? -3.040 -12.424 0.848 1.00 66.81 219 TYR A O 1
ATOM 1763 N N . THR A 1 220 ? -3.958 -10.843 -0.446 1.00 64.69 220 THR A N 1
ATOM 1764 C CA . THR A 1 220 ? -4.059 -11.708 -1.617 1.00 64.69 220 THR A CA 1
ATOM 1765 C C . THR A 1 220 ? -2.757 -11.574 -2.390 1.00 64.69 220 THR A C 1
ATOM 1767 O O . THR A 1 220 ? -2.387 -10.463 -2.791 1.00 64.69 220 THR A O 1
ATOM 1770 N N . SER A 1 221 ? -2.053 -12.690 -2.586 1.00 59.88 221 SER A N 1
ATOM 1771 C CA . SER A 1 221 ? -0.848 -12.724 -3.416 1.00 59.88 221 SER A CA 1
ATOM 1772 C C . SER A 1 221 ? -1.122 -12.087 -4.776 1.00 59.88 221 SER A C 1
ATOM 1774 O O . SER A 1 221 ? -2.166 -12.292 -5.399 1.00 59.88 221 SER A O 1
ATOM 1776 N N . GLY A 1 222 ? -0.188 -11.237 -5.202 1.00 56.91 222 GLY A N 1
ATOM 1777 C CA . GLY A 1 222 ? -0.246 -10.615 -6.518 1.00 56.91 222 GLY A CA 1
ATOM 1778 C C . GLY A 1 222 ? 0.250 -11.571 -7.596 1.00 56.91 222 GLY A C 1
ATOM 1779 O O . GLY A 1 222 ? 1.016 -12.489 -7.323 1.00 56.91 222 GLY A O 1
ATOM 1780 N N . LEU A 1 223 ? -0.154 -11.322 -8.839 1.00 53.50 223 LEU A N 1
ATOM 1781 C CA . LEU A 1 223 ? 0.442 -11.983 -9.997 1.00 53.50 223 LEU A CA 1
ATOM 1782 C C . LEU A 1 223 ? 1.929 -11.609 -10.122 1.00 53.50 223 LEU A C 1
ATOM 1784 O O . LEU A 1 223 ? 2.335 -10.503 -9.764 1.00 53.50 223 LEU A O 1
ATOM 1788 N N . PHE A 1 224 ? 2.720 -12.538 -10.664 1.00 61.16 224 PHE A N 1
ATOM 1789 C CA . PHE A 1 224 ? 4.122 -12.326 -11.029 1.00 61.16 224 PHE A CA 1
ATOM 1790 C C . PHE A 1 224 ? 4.305 -11.102 -11.935 1.00 61.16 224 PHE A C 1
ATOM 1792 O O . PHE A 1 224 ? 3.395 -10.697 -12.661 1.00 61.16 224 PHE A O 1
ATOM 1799 N N . ASP A 1 225 ? 5.526 -10.580 -11.957 1.00 68.50 225 ASP A N 1
ATOM 1800 C CA . ASP A 1 225 ? 5.963 -9.575 -12.912 1.00 68.50 225 ASP A CA 1
ATOM 1801 C C . ASP A 1 225 ? 5.620 -9.981 -14.355 1.00 68.50 225 ASP A C 1
ATOM 1803 O O . ASP A 1 225 ? 5.905 -11.095 -14.793 1.00 68.50 225 ASP A O 1
ATOM 1807 N N . TYR A 1 226 ? 4.959 -9.091 -15.098 1.00 76.56 226 TYR A N 1
ATOM 1808 C CA . TYR A 1 226 ? 4.450 -9.365 -16.446 1.00 76.56 226 TYR A CA 1
ATOM 1809 C C . TYR A 1 226 ? 4.812 -8.234 -17.406 1.00 76.56 226 TYR A C 1
ATOM 1811 O O . TYR A 1 226 ? 4.693 -7.060 -17.056 1.00 76.56 226 TYR A O 1
ATOM 1819 N N . ILE A 1 227 ? 5.240 -8.591 -18.622 1.00 79.44 227 ILE A N 1
ATOM 1820 C CA . ILE A 1 227 ? 5.606 -7.639 -19.677 1.00 79.44 227 ILE A CA 1
ATOM 1821 C C . ILE A 1 227 ? 4.386 -7.389 -20.577 1.00 79.44 227 ILE A C 1
ATOM 1823 O O . ILE A 1 227 ? 3.862 -8.331 -21.170 1.00 79.44 227 ILE A O 1
ATOM 1827 N N . LEU A 1 228 ? 3.970 -6.124 -20.699 1.00 82.12 228 LEU A N 1
ATOM 1828 C CA . LEU A 1 228 ? 2.850 -5.630 -21.522 1.00 82.12 228 LEU A CA 1
ATOM 1829 C C . LEU A 1 228 ? 3.353 -5.124 -22.890 1.00 82.12 228 LEU A C 1
ATOM 1831 O O . LEU A 1 228 ? 4.207 -4.205 -22.894 1.00 82.12 228 LEU A O 1
#

Radius of gyration: 20.52 Å; chains: 1; bounding box: 64×34×49 Å

pLDDT: mean 83.14, std 15.76, range [41.19, 98.69]